Protein AF-0000000068873274 (afdb_homodimer)

pLDDT: mean 75.12, std 22.62, range [22.91, 98.25]

Organism: Coxiella burnetii (strain RSA 493 / Nine Mile phase I) (NCBI:txid227377)

InterPro domains:
  IPR002068 Alpha crystallin/Hsp20 domain [PF00011] (48-147)
  IPR002068 Alpha crystallin/Hsp20 domain [PS01031] (38-150)
  IPR008978 HSP20-like chaperone [G3DSA:2.60.40.790] (3-148)
  IPR008978 HSP20-like chaperone [SSF49764] (26-148)
  IPR031107 Small heat shock protein [PTHR11527] (45-147)

Structure (mmCIF, N/CA/C/O backbone):
data_AF-0000000068873274-model_v1
#
loop_
_entity.id
_entity.type
_entity.pdbx_description
1 polymer 'Small heat shock protein'
#
loop_
_atom_site.group_PDB
_atom_site.id
_atom_site.type_symbol
_atom_site.label_atom_id
_atom_site.label_alt_id
_atom_site.label_comp_id
_atom_site.label_asym_id
_atom_site.label_entity_id
_atom_site.label_seq_id
_atom_site.pdbx_PDB_ins_code
_atom_site.Cartn_x
_atom_site.Cartn_y
_atom_site.Cartn_z
_atom_site.occupancy
_atom_site.B_iso_or_equiv
_atom_site.auth_seq_id
_atom_site.auth_comp_id
_atom_site.auth_asym_id
_atom_site.auth_atom_id
_atom_site.pdbx_PDB_model_num
ATOM 1 N N . MET A 1 1 ? 14.938 -11.977 -30 1 22.91 1 MET A N 1
ATOM 2 C CA . MET A 1 1 ? 14.727 -10.562 -30.297 1 22.91 1 MET A CA 1
ATOM 3 C C . MET A 1 1 ? 13.93 -9.898 -29.172 1 22.91 1 MET A C 1
ATOM 5 O O . MET A 1 1 ? 12.773 -10.25 -28.922 1 22.91 1 MET A O 1
ATOM 9 N N . ALA A 1 2 ? 14.602 -9.555 -28.078 1 25.75 2 ALA A N 1
ATOM 10 C CA . ALA A 1 2 ? 14.125 -9.117 -26.781 1 25.75 2 ALA A CA 1
ATOM 11 C C . ALA A 1 2 ? 13.438 -7.758 -26.859 1 25.75 2 ALA A C 1
ATOM 13 O O . ALA A 1 2 ? 14.016 -6.793 -27.359 1 25.75 2 ALA A O 1
ATOM 14 N N . LYS A 1 3 ? 12.117 -7.84 -27.156 1 29.88 3 LYS A N 1
ATOM 15 C CA . LYS A 1 3 ? 11.375 -6.598 -27.359 1 29.88 3 LYS A CA 1
ATOM 16 C C . LYS A 1 3 ? 11.648 -5.609 -26.234 1 29.88 3 LYS A C 1
ATOM 18 O O . LYS A 1 3 ? 11.539 -5.961 -25.047 1 29.88 3 LYS A O 1
ATOM 23 N N . ALA A 1 4 ? 12.461 -4.602 -26.531 1 32.31 4 ALA A N 1
ATOM 24 C CA . ALA A 1 4 ? 12.852 -3.449 -25.734 1 32.31 4 ALA A CA 1
ATOM 25 C C . ALA A 1 4 ? 11.625 -2.768 -25.125 1 32.31 4 ALA A C 1
ATOM 27 O O . ALA A 1 4 ? 10.766 -2.268 -25.844 1 32.31 4 ALA A O 1
ATOM 28 N N . VAL A 1 5 ? 11.039 -3.326 -24.047 1 35.81 5 VAL A N 1
ATOM 29 C CA . VAL A 1 5 ? 9.945 -2.65 -23.375 1 35.81 5 VAL A CA 1
ATOM 30 C C . VAL A 1 5 ? 10.328 -1.205 -23.062 1 35.81 5 VAL A C 1
ATOM 32 O O . VAL A 1 5 ? 11.352 -0.952 -22.422 1 35.81 5 VAL A O 1
ATOM 35 N N . GLN A 1 6 ? 10.125 -0.345 -24.016 1 32.72 6 GLN A N 1
ATOM 36 C CA . GLN A 1 6 ? 10.391 1.084 -23.891 1 32.72 6 GLN A CA 1
ATOM 37 C C . GLN A 1 6 ? 9.797 1.645 -22.594 1 32.72 6 GLN A C 1
ATOM 39 O O . GLN A 1 6 ? 8.578 1.663 -22.422 1 32.72 6 GLN A O 1
ATOM 44 N N . LYS A 1 7 ? 10.469 1.561 -21.453 1 36.06 7 LYS A N 1
ATOM 45 C CA . LYS A 1 7 ? 10.133 2.178 -20.172 1 36.06 7 LYS A CA 1
ATOM 46 C C . LYS A 1 7 ? 10 3.691 -20.297 1 36.06 7 LYS A C 1
ATOM 48 O O . LYS A 1 7 ? 10.914 4.359 -20.781 1 36.06 7 LYS A O 1
ATOM 53 N N . TYR A 1 8 ? 8.906 4.211 -20.719 1 37.09 8 TYR A N 1
ATOM 54 C CA . TYR A 1 8 ? 8.727 5.656 -20.734 1 37.09 8 TYR A CA 1
ATOM 55 C C . TYR A 1 8 ? 9.242 6.281 -19.438 1 37.09 8 TYR A C 1
ATOM 57 O O . TYR A 1 8 ? 9.078 5.711 -18.359 1 37.09 8 TYR A O 1
ATOM 65 N N . PRO A 1 9 ? 10.195 7.246 -19.5 1 43.34 9 PRO A N 1
ATOM 66 C CA . PRO A 1 9 ? 10.93 7.789 -18.359 1 43.34 9 PRO A CA 1
ATOM 67 C C . PRO A 1 9 ? 10 8.312 -17.266 1 43.34 9 PRO A C 1
ATOM 69 O O . PRO A 1 9 ? 9.125 9.141 -17.531 1 43.34 9 PRO A O 1
ATOM 72 N N . HIS A 1 10 ? 9.758 7.57 -16.266 1 47.22 10 HIS A N 1
ATOM 73 C CA . HIS A 1 10 ? 9.062 7.887 -15.016 1 47.22 10 HIS A CA 1
ATOM 74 C C . HIS A 1 10 ? 9.398 9.289 -14.539 1 47.22 10 HIS A C 1
ATOM 76 O O . HIS A 1 10 ? 8.641 9.891 -13.773 1 47.22 10 HIS A O 1
ATOM 82 N N . SER A 1 11 ? 10.516 9.734 -15.055 1 47.72 11 SER A N 1
ATOM 83 C CA . SER A 1 11 ? 11.031 11.008 -14.578 1 47.72 11 SER A CA 1
ATOM 84 C C . SER A 1 11 ? 10.133 12.164 -15.016 1 47.72 11 SER A C 1
ATOM 86 O O . SER A 1 11 ? 9.891 13.094 -14.234 1 47.72 11 SER A O 1
ATOM 88 N N . MET A 1 12 ? 9.695 12.148 -16.234 1 44.62 12 MET A N 1
ATOM 89 C CA . MET A 1 12 ? 8.953 13.305 -16.719 1 44.62 12 MET A CA 1
ATOM 90 C C . MET A 1 12 ? 7.594 13.406 -16.031 1 44.62 12 MET A C 1
ATOM 92 O O . MET A 1 12 ? 7.141 14.508 -15.703 1 44.62 12 MET A O 1
ATOM 96 N N . LEU A 1 13 ? 6.906 12.336 -15.852 1 47.09 13 LEU A N 1
ATOM 97 C CA . LEU A 1 13 ? 5.59 12.352 -15.219 1 47.09 13 LEU A CA 1
ATOM 98 C C . LEU A 1 13 ? 5.699 12.758 -13.75 1 47.09 13 LEU A C 1
ATOM 100 O O . LEU A 1 13 ? 4.852 13.492 -13.242 1 47.09 13 LEU A O 1
ATOM 104 N N . SER A 1 14 ? 6.754 12.312 -13.172 1 51.28 14 SER A N 1
ATOM 105 C CA . SER A 1 14 ? 7.031 12.703 -11.789 1 51.28 14 SER A CA 1
ATOM 106 C C . SER A 1 14 ? 7.23 14.211 -11.672 1 51.28 14 SER A C 1
ATOM 108 O O . SER A 1 14 ? 6.773 14.828 -10.711 1 51.28 14 SER A O 1
ATOM 110 N N . HIS A 1 15 ? 7.891 14.766 -12.727 1 48.03 15 HIS A N 1
ATOM 111 C CA . HIS A 1 15 ? 8.109 16.203 -12.703 1 48.03 15 HIS A CA 1
ATOM 112 C C . HIS A 1 15 ? 6.801 16.969 -12.914 1 48.03 15 HIS A C 1
ATOM 114 O O . HIS A 1 15 ? 6.578 18.016 -12.305 1 48.03 15 HIS A O 1
ATOM 120 N N . LEU A 1 16 ? 6.012 16.5 -13.789 1 46.56 16 LEU A N 1
ATOM 121 C CA . LEU A 1 16 ? 4.742 17.172 -14.039 1 46.56 16 LEU A CA 1
ATOM 122 C C . LEU A 1 16 ? 3.836 17.094 -12.812 1 46.56 16 LEU A C 1
ATOM 124 O O . LEU A 1 16 ? 3.166 18.078 -12.469 1 46.56 16 LEU A O 1
ATOM 128 N N . GLN A 1 17 ? 3.75 16.062 -12.164 1 48.88 17 GLN A N 1
ATOM 129 C CA . GLN A 1 17 ? 2.957 15.914 -10.945 1 48.88 17 GLN A CA 1
ATOM 130 C C . GLN A 1 17 ? 3.438 16.875 -9.859 1 48.88 17 GLN A C 1
ATOM 132 O O . GLN A 1 17 ? 2.631 17.422 -9.102 1 48.88 17 GLN A O 1
ATOM 137 N N . GLN A 1 18 ? 4.727 17.094 -9.828 1 47.44 18 GLN A N 1
ATOM 138 C CA . GLN A 1 18 ? 5.262 18.062 -8.883 1 47.44 18 GLN A CA 1
ATOM 139 C C . GLN A 1 18 ? 4.758 19.469 -9.195 1 47.44 18 GLN A C 1
ATOM 141 O O . GLN A 1 18 ? 4.449 20.234 -8.281 1 47.44 18 GLN A O 1
ATOM 146 N N . ASP A 1 19 ? 4.789 19.781 -10.445 1 44.81 19 ASP A N 1
ATOM 147 C CA . ASP A 1 19 ? 4.395 21.141 -10.828 1 44.81 19 ASP A CA 1
ATOM 148 C C . ASP A 1 19 ? 2.914 21.375 -10.547 1 44.81 19 ASP A C 1
ATOM 150 O O . ASP A 1 19 ? 2.527 22.453 -10.102 1 44.81 19 ASP A O 1
ATOM 154 N N . ILE A 1 20 ? 2.047 20.469 -10.844 1 45.5 20 ILE A N 1
ATOM 155 C CA . ILE A 1 20 ? 0.611 20.656 -10.664 1 45.5 20 ILE A CA 1
ATOM 156 C C . ILE A 1 20 ? 0.287 20.766 -9.18 1 45.5 20 ILE A C 1
ATOM 158 O O . ILE A 1 20 ? -0.56 21.578 -8.781 1 45.5 20 ILE A O 1
ATOM 162 N N . ASN A 1 21 ? 0.964 19.953 -8.359 1 46.41 21 ASN A N 1
ATOM 163 C CA . ASN A 1 21 ? 0.723 20.016 -6.922 1 46.41 21 ASN A CA 1
ATOM 164 C C . ASN A 1 21 ? 0.986 21.406 -6.367 1 46.41 21 ASN A C 1
ATOM 166 O O . ASN A 1 21 ? 0.278 21.875 -5.469 1 46.41 21 ASN A O 1
ATOM 170 N N . ARG A 1 22 ? 1.967 22.078 -6.855 1 43.22 22 ARG A N 1
ATOM 171 C CA . ARG A 1 22 ? 2.281 23.422 -6.391 1 43.22 22 ARG A CA 1
ATOM 172 C C . ARG A 1 22 ? 1.134 24.391 -6.688 1 43.22 22 ARG A C 1
ATOM 174 O O . ARG A 1 22 ? 0.875 25.312 -5.91 1 43.22 22 ARG A O 1
ATOM 181 N N . LEU A 1 23 ? 0.563 24.312 -7.809 1 40.97 23 LEU A N 1
ATOM 182 C CA . LEU A 1 23 ? -0.364 25.359 -8.219 1 40.97 23 LEU A CA 1
ATOM 183 C C . LEU A 1 23 ? -1.647 25.312 -7.398 1 40.97 23 LEU A C 1
ATOM 185 O O . LEU A 1 23 ? -2.299 26.328 -7.188 1 40.97 23 LEU A O 1
ATOM 189 N N . PHE A 1 24 ? -2.23 24.219 -7.086 1 42.56 24 PHE A N 1
ATOM 190 C CA . PHE A 1 24 ? -3.598 24.203 -6.578 1 42.56 24 PHE A CA 1
ATOM 191 C C . PHE A 1 24 ? -3.613 24.406 -5.066 1 42.56 24 PHE A C 1
ATOM 193 O O . PHE A 1 24 ? -4.668 24.312 -4.434 1 42.56 24 PHE A O 1
ATOM 200 N N . GLU A 1 25 ? -2.553 24.094 -4.238 1 46.09 25 GLU A N 1
ATOM 201 C CA . GLU A 1 25 ? -2.926 24.047 -2.828 1 46.09 25 GLU A CA 1
ATOM 202 C C . GLU A 1 25 ? -3.027 25.453 -2.229 1 46.09 25 GLU A C 1
ATOM 204 O O . GLU A 1 25 ? -2.07 26.219 -2.283 1 46.09 25 GLU A O 1
ATOM 209 N N . PRO A 1 26 ? -4.242 25.844 -2.141 1 42.69 26 PRO A N 1
ATOM 210 C CA . PRO A 1 26 ? -4.355 27.094 -1.397 1 42.69 26 PRO A CA 1
ATOM 211 C C . PRO A 1 26 ? -3.348 27.203 -0.256 1 42.69 26 PRO A C 1
ATOM 213 O O . PRO A 1 26 ? -2.881 28.297 0.059 1 42.69 26 PRO A O 1
ATOM 216 N N . PHE A 1 27 ? -3.623 26.25 0.7 1 43.69 27 PHE A N 1
ATOM 217 C CA . PHE A 1 27 ? -2.707 26.25 1.834 1 43.69 27 PHE A CA 1
ATOM 218 C C . PHE A 1 27 ? -1.374 25.625 1.457 1 43.69 27 PHE A C 1
ATOM 220 O O . PHE A 1 27 ? -1.343 24.562 0.819 1 43.69 27 PHE A O 1
ATOM 227 N N . GLY A 1 28 ? -0.4 26.312 0.936 1 45.56 28 GLY A N 1
ATOM 228 C CA . GLY A 1 28 ? 0.988 25.953 0.689 1 45.56 28 GLY A CA 1
ATOM 229 C C . GLY A 1 28 ? 1.254 24.469 0.803 1 45.56 28 GLY A C 1
ATOM 230 O O . GLY A 1 28 ? 2.369 24.062 1.123 1 45.56 28 GLY A O 1
ATOM 231 N N . TRP A 1 29 ? 0.216 23.734 1.092 1 47.47 29 TRP A N 1
ATOM 232 C CA . TRP A 1 29 ? 0.582 22.328 1.17 1 47.47 29 TRP A CA 1
ATOM 233 C C . TRP A 1 29 ? 1.34 21.891 -0.079 1 47.47 29 TRP A C 1
ATOM 235 O O . TRP A 1 29 ? 1.108 20.797 -0.605 1 47.47 29 TRP A O 1
ATOM 245 N N . ALA A 1 30 ? 1.859 22.859 -0.793 1 42.34 30 ALA A N 1
ATOM 246 C CA . ALA A 1 30 ? 2.719 22.531 -1.928 1 42.34 30 ALA A CA 1
ATOM 247 C C . ALA A 1 30 ? 3.879 21.641 -1.497 1 42.34 30 ALA A C 1
ATOM 249 O O . ALA A 1 30 ? 4.406 21.781 -0.391 1 42.34 30 ALA A O 1
ATOM 250 N N . THR A 1 31 ? 3.881 20.375 -1.812 1 48.38 31 THR A N 1
ATOM 251 C CA . THR A 1 31 ? 5.137 19.641 -1.73 1 48.38 31 THR A CA 1
ATOM 252 C C . THR A 1 31 ? 6.277 20.438 -2.344 1 48.38 31 THR A C 1
ATOM 254 O O . THR A 1 31 ? 6.215 20.828 -3.512 1 48.38 31 THR A O 1
ATOM 257 N N . GLY A 1 32 ? 6.777 21.453 -1.736 1 42.34 32 GLY A N 1
ATOM 258 C CA . GLY A 1 32 ? 7.84 22.359 -2.156 1 42.34 32 GLY A CA 1
ATOM 259 C C . GLY A 1 32 ? 8.867 21.688 -3.049 1 42.34 32 GLY A C 1
ATOM 260 O O . GLY A 1 32 ? 9.273 20.562 -2.799 1 42.34 32 GLY A O 1
ATOM 261 N N . GLY A 1 33 ? 8.914 22.031 -4.324 1 40.12 33 GLY A N 1
ATOM 262 C CA . GLY A 1 33 ? 9.695 21.688 -5.504 1 40.12 33 GLY A CA 1
ATOM 263 C C . GLY A 1 33 ? 11.188 21.672 -5.246 1 40.12 33 GLY A C 1
ATOM 264 O O . GLY A 1 33 ? 11.961 21.172 -6.074 1 40.12 33 GLY A O 1
ATOM 265 N N . GLU A 1 34 ? 11.648 22.719 -4.68 1 41.97 34 GLU A N 1
ATOM 266 C CA . GLU A 1 34 ? 13.086 22.844 -4.922 1 41.97 34 GLU A CA 1
ATOM 267 C C . GLU A 1 34 ? 13.836 21.625 -4.398 1 41.97 34 GLU A C 1
ATOM 269 O O . GLU A 1 34 ? 14.836 21.219 -4.984 1 41.97 34 GLU A O 1
ATOM 274 N N . LEU A 1 35 ? 13.57 21.188 -3.25 1 41.41 35 LEU A N 1
ATOM 275 C CA . LEU A 1 35 ? 14.32 20.094 -2.67 1 41.41 35 LEU A CA 1
ATOM 276 C C . LEU A 1 35 ? 14.008 18.781 -3.381 1 41.41 35 LEU A C 1
ATOM 278 O O . LEU A 1 35 ? 14.555 17.734 -3.033 1 41.41 35 LEU A O 1
ATOM 282 N N . TRP A 1 36 ? 13.07 18.797 -4.188 1 46.66 36 TRP A N 1
ATOM 283 C CA . TRP A 1 36 ? 12.734 17.641 -5.012 1 46.66 36 TRP A CA 1
ATOM 284 C C . TRP A 1 36 ? 13.945 17.188 -5.828 1 46.66 36 TRP A C 1
ATOM 286 O O . TRP A 1 36 ? 14.055 16.016 -6.191 1 46.66 36 TRP A O 1
ATOM 296 N N . ASP A 1 37 ? 14.602 18.281 -6.246 1 45 37 ASP A N 1
ATOM 297 C CA . ASP A 1 37 ? 15.695 17.953 -7.152 1 45 37 ASP A CA 1
ATOM 298 C C . ASP A 1 37 ? 16.688 17 -6.496 1 45 37 ASP A C 1
ATOM 300 O O . ASP A 1 37 ? 17.297 16.156 -7.168 1 45 37 ASP A O 1
ATOM 304 N N . ALA A 1 38 ? 16.969 17.281 -5.246 1 45.34 38 ALA A N 1
ATOM 305 C CA . ALA A 1 38 ? 18.125 16.547 -4.723 1 45.34 38 ALA A CA 1
ATOM 306 C C . ALA A 1 38 ? 17.75 15.117 -4.355 1 45.34 38 ALA A C 1
ATOM 308 O O . ALA A 1 38 ? 18.594 14.219 -4.387 1 45.34 38 ALA A O 1
ATOM 309 N N . PHE A 1 39 ? 16.562 14.984 -3.873 1 52.25 39 PHE A N 1
ATOM 310 C CA . PHE A 1 39 ? 16.203 13.602 -3.566 1 52.25 39 PHE A CA 1
ATOM 311 C C . PHE A 1 39 ? 15.445 12.969 -4.73 1 52.25 39 PHE A C 1
ATOM 313 O O . PHE A 1 39 ? 14.422 13.5 -5.176 1 52.25 39 PHE A O 1
ATOM 320 N N . SER A 1 40 ? 16.094 12.328 -5.57 1 63.16 40 SER A N 1
ATOM 321 C CA . SER A 1 40 ? 15.539 11.555 -6.672 1 63.16 40 SER A CA 1
ATOM 322 C C . SER A 1 40 ? 14.492 10.562 -6.172 1 63.16 40 SER A C 1
ATOM 324 O O . SER A 1 40 ? 14.828 9.461 -5.73 1 63.16 40 SER A O 1
ATOM 326 N N . SER A 1 41 ? 13.242 11.086 -5.938 1 76.12 41 SER A N 1
ATOM 327 C CA . SER A 1 41 ? 12.164 10.18 -5.551 1 76.12 41 SER A CA 1
ATOM 328 C C . SER A 1 41 ? 11.688 9.344 -6.73 1 76.12 41 SER A C 1
ATOM 330 O O . SER A 1 41 ? 11.469 9.867 -7.824 1 76.12 41 SER A O 1
ATOM 332 N N . GLU A 1 42 ? 11.758 8.031 -6.492 1 81.25 42 GLU A N 1
ATOM 333 C CA . GLU A 1 42 ? 11.367 7.113 -7.555 1 81.25 42 GLU A CA 1
ATOM 334 C C . GLU A 1 42 ? 9.852 6.914 -7.586 1 81.25 42 GLU A C 1
ATOM 336 O O . GLU A 1 42 ? 9.297 6.5 -8.602 1 81.25 42 GLU A O 1
ATOM 341 N N . TRP A 1 43 ? 9.25 7.199 -6.43 1 87.19 43 TRP A N 1
ATOM 342 C CA . TRP A 1 43 ? 7.793 7.109 -6.352 1 87.19 43 TRP A CA 1
ATOM 343 C C . TRP A 1 43 ? 7.25 8.023 -5.258 1 87.19 43 TRP A C 1
ATOM 345 O O . TRP A 1 43 ? 8.016 8.609 -4.492 1 87.19 43 TRP A O 1
ATOM 355 N N . SER A 1 44 ? 5.984 8.219 -5.215 1 92.5 44 SER A N 1
ATOM 356 C CA . SER A 1 44 ? 5.344 9.094 -4.246 1 92.5 44 SER A CA 1
ATOM 357 C C . SER A 1 44 ? 4.141 8.422 -3.598 1 92.5 44 SER A C 1
ATOM 359 O O . SER A 1 44 ? 3.178 8.07 -4.281 1 92.5 44 SER A O 1
ATOM 361 N N . PRO A 1 45 ? 4.188 8.297 -2.287 1 95.88 45 PRO A N 1
ATOM 362 C CA . PRO A 1 45 ? 3.029 7.691 -1.626 1 95.88 45 PRO A CA 1
ATOM 363 C C . PRO A 1 45 ? 1.753 8.508 -1.804 1 95.88 45 PRO A C 1
ATOM 365 O O . PRO A 1 45 ? 1.799 9.742 -1.787 1 95.88 45 PRO A O 1
ATOM 368 N N . HIS A 1 46 ? 0.68 7.855 -2.035 1 93.38 46 HIS A N 1
ATOM 369 C CA . HIS A 1 46 ? -0.61 8.539 -2.016 1 93.38 46 HIS A CA 1
ATOM 370 C C . HIS A 1 46 ? -0.991 8.961 -0.6 1 93.38 46 HIS A C 1
ATOM 372 O O . HIS A 1 46 ? -0.841 8.18 0.344 1 93.38 46 HIS A O 1
ATOM 378 N N . ILE A 1 47 ? -1.559 10.188 -0.507 1 93.88 47 ILE A N 1
ATOM 379 C CA . ILE A 1 47 ? -1.795 10.734 0.826 1 93.88 47 ILE A CA 1
ATOM 380 C C . ILE A 1 47 ? -3.205 11.312 0.904 1 93.88 47 ILE A C 1
ATOM 382 O O . ILE A 1 47 ? -3.688 11.922 -0.056 1 93.88 47 ILE A O 1
ATOM 386 N N . ASP A 1 48 ? -3.846 11.109 2.057 1 93.12 48 ASP A N 1
ATOM 387 C CA . ASP A 1 48 ? -5.039 11.852 2.445 1 93.12 48 ASP A CA 1
ATOM 388 C C . ASP A 1 48 ? -4.734 12.82 3.592 1 93.12 48 ASP A C 1
ATOM 390 O O . ASP A 1 48 ? -3.99 12.477 4.516 1 93.12 48 ASP A O 1
ATOM 394 N N . ILE A 1 49 ? -5.277 13.922 3.516 1 92.94 49 ILE A N 1
ATOM 395 C CA . ILE A 1 49 ? -5.199 14.883 4.613 1 92.94 49 ILE A CA 1
ATOM 396 C C . ILE A 1 49 ? -6.605 15.297 5.039 1 92.94 49 ILE A C 1
ATOM 398 O O . ILE A 1 49 ? -7.402 15.742 4.215 1 92.94 49 ILE A O 1
ATOM 402 N N . LYS A 1 50 ? -6.801 15.188 6.332 1 92.56 50 LYS A N 1
ATOM 403 C CA . LYS A 1 50 ? -8.117 15.516 6.879 1 92.56 50 LYS A CA 1
ATOM 404 C C . LYS A 1 50 ? -8 16.531 8.016 1 92.56 50 LYS A C 1
ATOM 406 O O . LYS A 1 50 ? -7.129 16.406 8.875 1 92.56 50 LYS A O 1
ATOM 411 N N . ASP A 1 51 ? -8.828 17.547 7.934 1 92.19 51 ASP A N 1
ATOM 412 C CA . ASP A 1 51 ? -9.016 18.453 9.07 1 92.19 51 ASP A CA 1
ATOM 413 C C . ASP A 1 51 ? -10.07 17.906 10.031 1 92.19 51 ASP A C 1
ATOM 415 O O . ASP A 1 51 ? -11.266 17.938 9.734 1 92.19 51 ASP A O 1
ATOM 419 N N . GLU A 1 52 ? -9.648 17.438 11.227 1 91.25 52 GLU A N 1
ATOM 420 C CA . GLU A 1 52 ? -10.57 16.812 12.18 1 91.25 52 GLU A CA 1
ATOM 421 C C . GLU A 1 52 ? -10.984 17.812 13.266 1 91.25 52 GLU A C 1
ATOM 423 O O . GLU A 1 52 ? -11.43 17.406 14.344 1 91.25 52 GLU A O 1
ATOM 428 N N . GLY A 1 53 ? -10.789 19 13.031 1 90.19 53 GLY A N 1
ATOM 429 C CA . GLY A 1 53 ? -11.133 20.031 14 1 90.19 53 GLY A CA 1
ATOM 430 C C . GLY A 1 53 ? -9.984 20.359 14.945 1 90.19 53 GLY A C 1
ATOM 431 O O . GLY A 1 53 ? -9.266 21.328 14.734 1 90.19 53 GLY A O 1
ATOM 432 N N . GLN A 1 54 ? -9.664 19.359 15.836 1 92.62 54 GLN A N 1
ATOM 433 C CA . GLN A 1 54 ? -8.625 19.609 16.828 1 92.62 54 GLN A CA 1
ATOM 434 C C . GLN A 1 54 ? -7.258 19.172 16.297 1 92.62 54 GLN A C 1
ATOM 436 O O . GLN A 1 54 ? -6.227 19.516 16.891 1 92.62 54 GLN A O 1
ATOM 441 N N . ASN A 1 55 ? -7.281 18.391 15.32 1 94.69 55 ASN A N 1
ATOM 442 C CA . ASN A 1 55 ? -6.035 17.922 14.734 1 94.69 55 ASN A CA 1
ATOM 443 C C . ASN A 1 55 ? -6.176 17.688 13.234 1 94.69 55 ASN A C 1
ATOM 445 O O . ASN A 1 55 ? -7.289 17.578 12.719 1 94.69 55 ASN A O 1
ATOM 449 N N . TYR A 1 56 ? -5.074 17.703 12.586 1 93.38 56 TYR A N 1
ATOM 450 C CA . TYR A 1 56 ? -4.992 17.156 11.234 1 93.38 56 TYR A CA 1
ATOM 451 C C . TYR A 1 56 ? -4.602 15.688 11.258 1 93.38 56 TYR A C 1
ATOM 453 O O . TYR A 1 56 ? -3.803 15.266 12.086 1 93.38 56 TYR A O 1
ATOM 461 N N . LEU A 1 57 ? -5.191 15.008 10.312 1 95.12 57 LEU A N 1
ATOM 462 C CA . LEU A 1 57 ? -4.824 13.609 10.125 1 95.12 57 LEU A CA 1
ATOM 463 C C . LEU A 1 57 ? -4.281 13.367 8.719 1 95.12 57 LEU A C 1
ATOM 465 O O . LEU A 1 57 ? -4.957 13.664 7.73 1 95.12 57 LEU A O 1
ATOM 469 N N . ILE A 1 58 ? -3.096 12.898 8.664 1 94.94 58 ILE A N 1
ATOM 470 C CA . ILE A 1 58 ? -2.479 12.531 7.395 1 94.94 58 ILE A CA 1
ATOM 471 C C . ILE A 1 58 ? -2.348 11.008 7.305 1 94.94 58 ILE A C 1
ATOM 473 O O . ILE A 1 58 ? -1.827 10.367 8.227 1 94.94 58 ILE A O 1
ATOM 477 N N . CYS A 1 59 ? -2.865 10.477 6.238 1 96.19 59 CYS A N 1
ATOM 478 C CA . CYS A 1 59 ? -2.713 9.055 5.961 1 96.19 59 CYS A CA 1
ATOM 479 C C . CYS A 1 59 ? -1.937 8.828 4.668 1 96.19 59 CYS A C 1
ATOM 481 O O . CYS A 1 59 ? -2.277 9.391 3.629 1 96.19 59 CYS A O 1
ATOM 483 N N . ALA A 1 60 ? -0.872 8.031 4.715 1 96.62 60 ALA A N 1
ATOM 484 C CA . ALA A 1 60 ? -0.039 7.77 3.543 1 96.62 60 ALA A CA 1
ATOM 485 C C . ALA A 1 60 ? 0.058 6.273 3.266 1 96.62 60 ALA A C 1
ATOM 487 O O . ALA A 1 60 ? 0.319 5.48 4.176 1 96.62 60 ALA A O 1
ATOM 488 N N . ASP A 1 61 ? -0.179 5.898 2.014 1 97.19 61 ASP A N 1
ATOM 489 C CA . ASP A 1 61 ? 0.033 4.516 1.597 1 97.19 61 ASP A CA 1
ATOM 490 C C . ASP A 1 61 ? 1.515 4.234 1.364 1 97.19 61 ASP A C 1
ATOM 492 O O . ASP A 1 61 ? 2.096 4.707 0.384 1 97.19 61 ASP A O 1
ATOM 496 N N . ILE A 1 62 ? 2.07 3.402 2.248 1 97.81 62 ILE A N 1
ATOM 497 C CA . ILE A 1 62 ? 3.482 3.053 2.133 1 97.81 62 ILE A CA 1
ATOM 498 C C . ILE A 1 62 ? 3.658 1.546 2.305 1 97.81 62 ILE A C 1
ATOM 500 O O . ILE A 1 62 ? 4.336 1.096 3.23 1 97.81 62 ILE A O 1
ATOM 504 N N . PRO A 1 63 ? 3.113 0.8 1.44 1 97.69 63 PRO A N 1
ATOM 505 C CA . PRO A 1 63 ? 3.211 -0.654 1.592 1 97.69 63 PRO A CA 1
ATOM 506 C C . PRO A 1 63 ? 4.641 -1.17 1.439 1 97.69 63 PRO A C 1
ATOM 508 O O . PRO A 1 63 ? 5.395 -0.671 0.599 1 97.69 63 PRO A O 1
ATOM 511 N N . GLY A 1 64 ? 5.02 -2.15 2.225 1 96.94 64 GLY A N 1
ATOM 512 C CA . GLY A 1 64 ? 6.266 -2.885 2.057 1 96.94 64 GLY A CA 1
ATOM 513 C C . GLY A 1 64 ? 7.438 -2.244 2.773 1 96.94 64 GLY A C 1
ATOM 514 O O . GLY A 1 64 ? 8.555 -2.764 2.734 1 96.94 64 GLY A O 1
ATOM 515 N N . VAL A 1 65 ? 7.145 -1.168 3.459 1 97.19 65 VAL A N 1
ATOM 516 C CA . VAL A 1 65 ? 8.219 -0.488 4.172 1 97.19 65 VAL A CA 1
ATOM 517 C C . VAL A 1 65 ? 8.055 -0.697 5.676 1 97.19 65 VAL A C 1
ATOM 519 O O . VAL A 1 65 ? 6.965 -0.512 6.219 1 97.19 65 VAL A O 1
ATOM 522 N N . ASP A 1 66 ? 9.109 -1.136 6.281 1 96.75 66 ASP A N 1
ATOM 523 C CA . ASP A 1 66 ? 9.117 -1.215 7.742 1 96.75 66 ASP A CA 1
ATOM 524 C C . ASP A 1 66 ? 8.891 0.158 8.367 1 96.75 66 ASP A C 1
ATOM 526 O O . ASP A 1 66 ? 9.617 1.108 8.078 1 96.75 66 ASP A O 1
ATOM 530 N N . PRO A 1 67 ? 7.887 0.237 9.188 1 97 67 PRO A N 1
ATOM 531 C CA . PRO A 1 67 ? 7.59 1.543 9.781 1 97 67 PRO A CA 1
ATOM 532 C C . PRO A 1 67 ? 8.805 2.168 10.469 1 97 67 PRO A C 1
ATOM 534 O O . PRO A 1 67 ? 8.938 3.395 10.508 1 97 67 PRO A O 1
ATOM 537 N N . LYS A 1 68 ? 9.711 1.415 11.008 1 96.88 68 LYS A N 1
ATOM 538 C CA . LYS A 1 68 ? 10.891 1.923 11.703 1 96.88 68 LYS A CA 1
ATOM 539 C C . LYS A 1 68 ? 11.852 2.596 10.727 1 96.88 68 LYS A C 1
ATOM 541 O O . LYS A 1 68 ? 12.75 3.33 11.141 1 96.88 68 LYS A O 1
ATOM 546 N N . LYS A 1 69 ? 11.617 2.314 9.508 1 96.75 69 LYS A N 1
ATOM 547 C CA . LYS A 1 69 ? 12.508 2.865 8.484 1 96.75 69 LYS A CA 1
ATOM 548 C C . LYS A 1 69 ? 11.891 4.098 7.824 1 96.75 69 LYS A C 1
ATOM 550 O O . LYS A 1 69 ? 12.43 4.625 6.852 1 96.75 69 LYS A O 1
ATOM 555 N N . ILE A 1 70 ? 10.797 4.492 8.25 1 97.38 70 ILE A N 1
ATOM 556 C CA . ILE A 1 70 ? 10.164 5.715 7.758 1 97.38 70 ILE A CA 1
ATOM 557 C C . ILE A 1 70 ? 10.555 6.891 8.656 1 97.38 70 ILE A C 1
ATOM 559 O O . ILE A 1 70 ? 10.414 6.82 9.875 1 97.38 70 ILE A O 1
ATOM 563 N N . GLN A 1 71 ? 11.039 7.914 8.039 1 97.5 71 GLN A N 1
ATOM 564 C CA . GLN A 1 71 ? 11.414 9.109 8.781 1 97.5 71 GLN A CA 1
ATOM 565 C C . GLN A 1 71 ? 10.359 10.203 8.633 1 97.5 71 GLN A C 1
ATOM 567 O O . GLN A 1 71 ? 9.992 10.578 7.516 1 97.5 71 GLN A O 1
ATOM 572 N N . VAL A 1 72 ? 9.875 10.633 9.75 1 96.88 72 VAL A N 1
ATOM 573 C CA . VAL A 1 72 ? 8.945 11.758 9.805 1 96.88 72 VAL A CA 1
ATOM 574 C C . VAL A 1 72 ? 9.57 12.906 10.602 1 96.88 72 VAL A C 1
ATOM 576 O O . VAL A 1 72 ? 10 12.711 11.742 1 96.88 72 VAL A O 1
ATOM 579 N N . SER A 1 73 ? 9.641 14.023 9.961 1 95.38 73 SER A N 1
ATOM 580 C CA . SER A 1 73 ? 10.25 15.148 10.664 1 95.38 73 SER A CA 1
ATOM 581 C C . SER A 1 73 ? 9.492 16.438 10.414 1 95.38 73 SER A C 1
ATOM 583 O O . SER A 1 73 ? 8.75 16.547 9.43 1 95.38 73 SER A O 1
ATOM 585 N N . MET A 1 74 ? 9.617 17.281 11.352 1 91.56 74 MET A N 1
ATOM 586 C CA . MET A 1 74 ? 9.016 18.609 11.273 1 91.56 74 MET A CA 1
ATOM 587 C C . MET A 1 74 ? 10.07 19.688 11.445 1 91.56 74 MET A C 1
ATOM 589 O O . MET A 1 74 ? 10.789 19.719 12.445 1 91.56 74 MET A O 1
ATOM 593 N N . GLU A 1 75 ? 10.188 20.578 10.391 1 88.62 75 GLU A N 1
ATOM 594 C CA . GLU A 1 75 ? 11.094 21.719 10.445 1 88.62 75 GLU A CA 1
ATOM 595 C C . GLU A 1 75 ? 10.469 22.953 9.789 1 88.62 75 GLU A C 1
ATOM 597 O O . GLU A 1 75 ? 10.023 22.891 8.641 1 88.62 75 GLU A O 1
ATOM 602 N N . ASN A 1 76 ? 10.445 24.094 10.523 1 87.69 76 ASN A N 1
ATOM 603 C CA . ASN A 1 76 ? 9.93 25.344 9.984 1 87.69 76 ASN A CA 1
ATOM 604 C C . ASN A 1 76 ? 8.547 25.156 9.367 1 87.69 76 ASN A C 1
ATOM 606 O O . ASN A 1 76 ? 8.312 25.578 8.234 1 87.69 76 ASN A O 1
ATOM 610 N N . ASN A 1 77 ? 7.66 24.422 10.023 1 88.19 77 ASN A N 1
ATOM 611 C CA . ASN A 1 77 ? 6.266 24.203 9.664 1 88.19 77 ASN A CA 1
ATOM 612 C C . ASN A 1 77 ? 6.145 23.328 8.422 1 88.19 77 ASN A C 1
ATOM 614 O O . ASN A 1 77 ? 5.094 23.297 7.777 1 88.19 77 ASN A O 1
ATOM 618 N N . ILE A 1 78 ? 7.285 22.672 8.117 1 90.75 78 ILE A N 1
ATOM 619 C CA . ILE A 1 78 ? 7.254 21.734 7 1 90.75 78 ILE A CA 1
ATOM 620 C C . ILE A 1 78 ? 7.34 20.297 7.527 1 90.75 78 ILE A C 1
ATOM 622 O O . ILE A 1 78 ? 8.328 19.922 8.156 1 90.75 78 ILE A O 1
ATOM 626 N N . LEU A 1 79 ? 6.32 19.594 7.297 1 93.56 79 LEU A N 1
ATOM 627 C CA . LEU A 1 79 ? 6.316 18.172 7.621 1 93.56 79 LEU A CA 1
ATOM 628 C C . LEU A 1 79 ? 6.914 17.359 6.48 1 93.56 79 LEU A C 1
ATOM 630 O O . LEU A 1 79 ? 6.504 17.5 5.328 1 93.56 79 LEU A O 1
ATOM 634 N N . THR A 1 80 ? 7.898 16.531 6.816 1 93.88 80 THR A N 1
ATOM 635 C CA . THR A 1 80 ? 8.562 15.719 5.809 1 93.88 80 THR A CA 1
ATOM 636 C C . THR A 1 80 ? 8.391 14.234 6.113 1 93.88 80 THR A C 1
ATOM 638 O O . THR A 1 80 ? 8.586 13.805 7.254 1 93.88 80 THR A O 1
ATOM 641 N N . ILE A 1 81 ? 7.961 13.516 5.09 1 95.69 81 ILE A N 1
ATOM 642 C CA . ILE A 1 81 ? 7.914 12.055 5.148 1 95.69 81 ILE A CA 1
ATOM 643 C C . ILE A 1 81 ? 8.891 11.469 4.129 1 95.69 81 ILE A C 1
ATOM 645 O O . ILE A 1 81 ? 8.805 11.773 2.938 1 95.69 81 ILE A O 1
ATOM 649 N N . LYS A 1 82 ? 9.766 10.688 4.625 1 96.25 82 LYS A N 1
ATOM 650 C CA . LYS A 1 82 ? 10.727 10.125 3.684 1 96.25 82 LYS A CA 1
ATOM 651 C C . LYS A 1 82 ? 11.117 8.703 4.078 1 96.25 82 LYS A C 1
ATOM 653 O O . LYS A 1 82 ? 11.031 8.336 5.254 1 96.25 82 LYS A O 1
ATOM 658 N N . GLY A 1 83 ? 11.531 7.93 3.082 1 95.88 83 GLY A N 1
ATOM 659 C CA . GLY A 1 83 ? 11.977 6.555 3.254 1 95.88 83 GLY A CA 1
ATOM 660 C C . GLY A 1 83 ? 12.328 5.875 1.946 1 95.88 83 GLY A C 1
ATOM 661 O O . GLY A 1 83 ? 12.445 6.531 0.91 1 95.88 83 GLY A O 1
ATOM 662 N N . GLU A 1 84 ? 12.562 4.543 2.133 1 94.69 84 GLU A N 1
ATOM 663 C CA . GLU A 1 84 ? 12.922 3.768 0.949 1 94.69 84 GLU A CA 1
ATOM 664 C C . GLU A 1 84 ? 12.258 2.395 0.969 1 94.69 84 GLU A C 1
ATOM 666 O O . GLU A 1 84 ? 12.281 1.704 1.989 1 94.69 84 GLU A O 1
ATOM 671 N N . ARG A 1 85 ? 11.633 2.133 -0.12 1 94.06 85 ARG A N 1
ATOM 672 C CA . ARG A 1 85 ? 11.062 0.797 -0.285 1 94.06 85 ARG A CA 1
ATOM 673 C C . ARG A 1 85 ? 12.039 -0.122 -1.015 1 94.06 85 ARG A C 1
ATOM 675 O O . ARG A 1 85 ? 12.336 0.087 -2.193 1 94.06 85 ARG A O 1
ATOM 682 N N . GLU A 1 86 ? 12.391 -1.1 -0.271 1 87.44 86 GLU A N 1
ATOM 683 C CA . GLU A 1 86 ? 13.305 -2.068 -0.874 1 87.44 86 GLU A CA 1
ATOM 684 C C . GLU A 1 86 ? 12.547 -3.258 -1.451 1 87.44 86 GLU A C 1
ATOM 686 O O . GLU A 1 86 ? 11.617 -3.771 -0.823 1 87.44 86 GLU A O 1
ATOM 691 N N . THR A 1 87 ? 12.578 -3.412 -2.691 1 74.5 87 THR A N 1
ATOM 692 C CA . THR A 1 87 ? 12.047 -4.641 -3.264 1 74.5 87 THR A CA 1
ATOM 693 C C . THR A 1 87 ? 13.109 -5.375 -4.074 1 74.5 87 THR A C 1
ATOM 695 O O . THR A 1 87 ? 14.078 -4.762 -4.527 1 74.5 87 THR A O 1
ATOM 698 N N . GLU A 1 88 ? 13.07 -6.621 -3.932 1 63.53 88 GLU A N 1
ATOM 699 C CA . GLU A 1 88 ? 14.047 -7.398 -4.695 1 63.53 88 GLU A CA 1
ATOM 700 C C . GLU A 1 88 ? 13.797 -7.27 -6.195 1 63.53 88 GLU A C 1
ATOM 702 O O . GLU A 1 88 ? 14.672 -7.582 -7.008 1 63.53 88 GLU A O 1
ATOM 707 N N . ALA A 1 89 ? 12.531 -6.859 -6.461 1 60.53 89 ALA A N 1
ATOM 708 C CA . ALA A 1 89 ? 12.18 -6.855 -7.879 1 60.53 89 ALA A CA 1
ATOM 709 C C . ALA A 1 89 ? 13.039 -5.863 -8.656 1 60.53 89 ALA A C 1
ATOM 711 O O . ALA A 1 89 ? 12.992 -4.656 -8.406 1 60.53 89 ALA A O 1
ATOM 712 N N . LYS A 1 90 ? 14.25 -6.262 -8.82 1 55.12 90 LYS A N 1
ATOM 713 C CA . LYS A 1 90 ? 15.039 -5.465 -9.75 1 55.12 90 LYS A CA 1
ATOM 714 C C . LYS A 1 90 ? 14.609 -5.715 -11.188 1 55.12 90 LYS A C 1
ATOM 716 O O . LYS A 1 90 ? 14.016 -6.746 -11.5 1 55.12 90 LYS A O 1
ATOM 721 N N . GLU A 1 91 ? 14.844 -4.742 -12.086 1 52.72 91 GLU A N 1
ATOM 722 C CA . GLU A 1 91 ? 14.578 -4.91 -13.516 1 52.72 91 GLU A CA 1
ATOM 723 C C . GLU A 1 91 ? 14.508 -6.387 -13.891 1 52.72 91 GLU A C 1
ATOM 725 O O . GLU A 1 91 ? 14.672 -7.262 -13.039 1 52.72 91 GLU A O 1
ATOM 730 N N . LYS A 1 92 ? 14.867 -6.637 -15.273 1 53 92 LYS A N 1
ATOM 731 C CA . LYS A 1 92 ? 14.773 -7.789 -16.156 1 53 92 LYS A CA 1
ATOM 732 C C . LYS A 1 92 ? 15.359 -9.039 -15.508 1 53 92 LYS A C 1
ATOM 734 O O . LYS A 1 92 ? 15.305 -10.133 -16.078 1 53 92 LYS A O 1
ATOM 739 N N . SER A 1 93 ? 15.992 -8.82 -14.344 1 55.16 93 SER A N 1
ATOM 740 C CA . SER A 1 93 ? 16.859 -9.992 -14.328 1 55.16 93 SER A CA 1
ATOM 741 C C . SER A 1 93 ? 16.141 -11.219 -13.797 1 55.16 93 SER A C 1
ATOM 743 O O . SER A 1 93 ? 15.523 -11.969 -14.562 1 55.16 93 SER A O 1
ATOM 745 N N . GLU A 1 94 ? 16.484 -11.812 -12.461 1 67.19 94 GLU A N 1
ATOM 746 C CA . GLU A 1 94 ? 16.547 -13.266 -12.32 1 67.19 94 GLU A CA 1
ATOM 747 C C . GLU A 1 94 ? 15.211 -13.828 -11.844 1 67.19 94 GLU A C 1
ATOM 749 O O . GLU A 1 94 ? 14.875 -13.742 -10.664 1 67.19 94 GLU A O 1
ATOM 754 N N . GLY A 1 95 ? 14.203 -14.148 -12.695 1 83.25 95 GLY A N 1
ATOM 755 C CA . GLY A 1 95 ? 13.094 -15.055 -12.469 1 83.25 95 GLY A CA 1
ATOM 756 C C . GLY A 1 95 ? 11.766 -14.344 -12.32 1 83.25 95 GLY A C 1
ATOM 757 O O . GLY A 1 95 ? 10.742 -14.984 -12.055 1 83.25 95 GLY A O 1
ATOM 758 N N . TYR A 1 96 ? 11.695 -12.875 -12.586 1 87.12 96 TYR A N 1
ATOM 759 C CA . TYR A 1 96 ? 10.43 -12.164 -12.445 1 87.12 96 TYR A CA 1
ATOM 760 C C . TYR A 1 96 ? 9.609 -12.258 -13.727 1 87.12 96 TYR A C 1
ATOM 762 O O . TYR A 1 96 ? 10.125 -11.992 -14.82 1 87.12 96 TYR A O 1
ATOM 770 N N . LEU A 1 97 ? 8.406 -12.547 -13.461 1 86.5 97 LEU A N 1
ATOM 771 C CA . LEU A 1 97 ? 7.473 -12.688 -14.578 1 86.5 97 LEU A CA 1
ATOM 772 C C . LEU A 1 97 ? 6.641 -11.422 -14.75 1 86.5 97 LEU A C 1
ATOM 774 O O . LEU A 1 97 ? 6.145 -11.141 -15.844 1 86.5 97 LEU A O 1
ATOM 778 N N . ARG A 1 98 ? 6.484 -10.703 -13.703 1 87.56 98 ARG A N 1
ATOM 779 C CA . ARG A 1 98 ? 5.715 -9.469 -13.68 1 87.56 98 ARG A CA 1
ATOM 780 C C . ARG A 1 98 ? 6.223 -8.523 -12.594 1 87.56 98 ARG A C 1
ATOM 782 O O . ARG A 1 98 ? 6.543 -8.961 -11.484 1 87.56 98 ARG A O 1
ATOM 789 N N . ILE A 1 99 ? 6.262 -7.191 -13.016 1 88.56 99 ILE A N 1
ATOM 790 C CA . ILE A 1 99 ? 6.691 -6.18 -12.055 1 88.56 99 ILE A CA 1
ATOM 791 C C . ILE A 1 99 ? 5.785 -4.953 -12.164 1 88.56 99 ILE A C 1
ATOM 793 O O . ILE A 1 99 ? 5.824 -4.23 -13.156 1 88.56 99 ILE A O 1
ATOM 797 N N . GLU A 1 100 ? 4.957 -4.773 -11.109 1 89.69 100 GLU A N 1
ATOM 798 C CA . GLU A 1 100 ? 4.074 -3.609 -11.094 1 89.69 100 GLU A CA 1
ATOM 799 C C . GLU A 1 100 ? 4.387 -2.701 -9.906 1 89.69 100 GLU A C 1
ATOM 801 O O . GLU A 1 100 ? 4.027 -1.522 -9.906 1 89.69 100 GLU A O 1
ATOM 806 N N . ARG A 1 101 ? 4.988 -3.223 -8.883 1 92.44 101 ARG A N 1
ATOM 807 C CA . ARG A 1 101 ? 5.172 -2.5 -7.629 1 92.44 101 ARG A CA 1
ATOM 808 C C . ARG A 1 101 ? 6.367 -1.552 -7.715 1 92.44 101 ARG A C 1
ATOM 810 O O . ARG A 1 101 ? 7.395 -1.893 -8.297 1 92.44 101 ARG A O 1
ATOM 817 N N . THR A 1 102 ? 6.094 -0.429 -7.098 1 88.19 102 THR A N 1
ATOM 818 C CA . THR A 1 102 ? 7.141 0.585 -7.141 1 88.19 102 THR A CA 1
ATOM 819 C C . THR A 1 102 ? 8.219 0.295 -6.102 1 88.19 102 THR A C 1
ATOM 821 O O . THR A 1 102 ? 7.957 -0.371 -5.098 1 88.19 102 THR A O 1
ATOM 824 N N . LYS A 1 103 ? 9.391 0.734 -6.473 1 89.25 103 LYS A N 1
ATOM 825 C CA . LYS A 1 103 ? 10.523 0.608 -5.57 1 89.25 103 LYS A CA 1
ATOM 826 C C . LYS A 1 103 ? 11.336 1.898 -5.523 1 89.25 103 LYS A C 1
ATOM 828 O O . LYS A 1 103 ? 11.195 2.758 -6.398 1 89.25 103 LYS A O 1
ATOM 833 N N . GLY A 1 104 ? 12.125 2 -4.402 1 92.25 104 GLY A N 1
ATOM 834 C CA . GLY A 1 104 ? 13.039 3.133 -4.309 1 92.25 104 GLY A CA 1
ATOM 835 C C . GLY A 1 104 ? 12.625 4.145 -3.258 1 92.25 104 GLY A C 1
ATOM 836 O O . GLY A 1 104 ? 11.75 3.871 -2.434 1 92.25 104 GLY A O 1
ATOM 837 N N . ALA A 1 105 ? 13.312 5.227 -3.381 1 93 105 ALA A N 1
ATOM 838 C CA . ALA A 1 105 ? 13.141 6.273 -2.373 1 93 105 ALA A CA 1
ATOM 839 C C . ALA A 1 105 ? 11.867 7.074 -2.629 1 93 105 ALA A C 1
ATOM 841 O O . ALA A 1 105 ? 11.43 7.207 -3.773 1 93 105 ALA A O 1
ATOM 842 N N . PHE A 1 106 ? 11.289 7.535 -1.566 1 93 106 PHE A N 1
ATOM 843 C CA . PHE A 1 106 ? 10.156 8.445 -1.662 1 93 106 PHE A CA 1
ATOM 844 C C . PHE A 1 106 ? 10.328 9.625 -0.709 1 93 106 PHE A C 1
ATOM 846 O O . PHE A 1 106 ? 11.039 9.523 0.291 1 93 106 PHE A O 1
ATOM 853 N N . LEU A 1 107 ? 9.648 10.68 -1.014 1 93.19 107 LEU A N 1
ATOM 854 C CA . LEU A 1 107 ? 9.688 11.914 -0.228 1 93.19 107 LEU A CA 1
ATOM 855 C C . LEU A 1 107 ? 8.43 12.742 -0.464 1 93.19 107 LEU A C 1
ATOM 857 O O . LEU A 1 107 ? 8.055 13 -1.61 1 93.19 107 LEU A O 1
ATOM 861 N N . ARG A 1 108 ? 7.766 12.984 0.674 1 93.31 108 ARG A N 1
ATOM 862 C CA . ARG A 1 108 ? 6.637 13.906 0.632 1 93.31 108 ARG A CA 1
ATOM 863 C C . ARG A 1 108 ? 6.816 15.039 1.639 1 93.31 108 ARG A C 1
ATOM 865 O O . ARG A 1 108 ? 7.254 14.812 2.768 1 93.31 108 ARG A O 1
ATOM 872 N N . GLN A 1 109 ? 6.414 16.234 1.201 1 91.19 109 GLN A N 1
ATOM 873 C CA . GLN A 1 109 ? 6.496 17.375 2.098 1 91.19 109 GLN A CA 1
ATOM 874 C C . GLN A 1 109 ? 5.195 18.172 2.084 1 91.19 109 GLN A C 1
ATOM 876 O O . GLN A 1 109 ? 4.555 18.312 1.039 1 91.19 109 GLN A O 1
ATOM 881 N N . PHE A 1 110 ? 4.926 18.75 3.32 1 89.62 110 PHE A N 1
ATOM 882 C CA . PHE A 1 110 ? 3.721 19.547 3.49 1 89.62 110 PHE A CA 1
ATOM 883 C C . PHE A 1 110 ? 3.998 20.75 4.371 1 89.62 110 PHE A C 1
ATOM 885 O O . PHE A 1 110 ? 4.633 20.641 5.422 1 89.62 110 PHE A O 1
ATOM 892 N N . THR A 1 111 ? 3.504 21.844 3.924 1 89.75 111 THR A N 1
ATOM 893 C CA . THR A 1 111 ? 3.57 23.016 4.777 1 89.75 111 THR A CA 1
ATOM 894 C C . THR A 1 111 ? 2.359 23.078 5.703 1 89.75 111 THR A C 1
ATOM 896 O O . THR A 1 111 ? 1.216 23.047 5.242 1 89.75 111 THR A O 1
ATOM 899 N N . LEU A 1 112 ? 2.619 23.172 6.977 1 86.88 112 LEU A N 1
ATOM 900 C CA . LEU A 1 112 ? 1.548 23.203 7.965 1 86.88 112 LEU A CA 1
ATOM 901 C C . LEU A 1 112 ? 1.313 24.625 8.461 1 86.88 112 LEU A C 1
ATOM 903 O O . LEU A 1 112 ? 2.24 25.438 8.484 1 86.88 112 LEU A O 1
ATOM 907 N N . PRO A 1 113 ? 0.073 24.859 8.844 1 86.94 113 PRO A N 1
ATOM 908 C CA . PRO A 1 113 ? -0.184 26.172 9.414 1 86.94 113 PRO A CA 1
ATOM 909 C C . PRO A 1 113 ? 0.551 26.406 10.734 1 86.94 113 PRO A C 1
ATOM 911 O O . PRO A 1 113 ? 0.935 25.438 11.406 1 86.94 113 PRO A O 1
ATOM 914 N N . GLU A 1 114 ? 0.699 27.703 11.07 1 81 114 GLU A N 1
ATOM 915 C CA . GLU A 1 114 ? 1.394 28.078 12.297 1 81 114 GLU A CA 1
ATOM 916 C C . GLU A 1 114 ? 0.601 27.656 13.531 1 81 114 GLU A C 1
ATOM 918 O O . GLU A 1 114 ? 1.156 27.547 14.625 1 81 114 GLU A O 1
ATOM 923 N N . SER A 1 115 ? -0.535 27.312 13.445 1 84.5 115 SER A N 1
ATOM 924 C CA . SER A 1 115 ? -1.433 27.016 14.555 1 84.5 115 SER A CA 1
ATOM 925 C C . SER A 1 115 ? -1.336 25.547 14.977 1 84.5 115 SER A C 1
ATOM 927 O O . SER A 1 115 ? -2.152 25.062 15.758 1 84.5 115 SER A O 1
ATOM 929 N N . VAL A 1 116 ? -0.37 24.891 14.523 1 89.56 116 VAL A N 1
ATOM 930 C CA . VAL A 1 116 ? -0.272 23.484 14.914 1 89.56 116 VAL A CA 1
ATOM 931 C C . VAL A 1 116 ? 0.691 23.344 16.094 1 89.56 116 VAL A C 1
ATOM 933 O O . VAL A 1 116 ? 1.569 24.188 16.297 1 89.56 116 VAL A O 1
ATOM 936 N N . ASP A 1 117 ? 0.47 22.391 16.891 1 90.25 117 ASP A N 1
ATOM 937 C CA . ASP A 1 117 ? 1.373 22.016 17.984 1 90.25 117 ASP A CA 1
ATOM 938 C C . ASP A 1 117 ? 2.371 20.953 17.516 1 90.25 117 ASP A C 1
ATOM 940 O O . ASP A 1 117 ? 2.125 19.766 17.656 1 90.25 117 ASP A O 1
ATOM 944 N N . ALA A 1 118 ? 3.502 21.359 17.078 1 89.62 118 ALA A N 1
ATOM 945 C CA . ALA A 1 118 ? 4.496 20.484 16.453 1 89.62 118 ALA A CA 1
ATOM 946 C C . ALA A 1 118 ? 5.078 19.5 17.453 1 89.62 118 ALA A C 1
ATOM 948 O O . ALA A 1 118 ? 5.52 18.406 17.094 1 89.62 118 ALA A O 1
ATOM 949 N N . GLU A 1 119 ? 5.047 19.812 18.672 1 90.75 119 GLU A N 1
ATOM 950 C CA . GLU A 1 119 ? 5.672 19 19.703 1 90.75 119 GLU A CA 1
ATOM 951 C C . GLU A 1 119 ? 4.805 17.781 20.047 1 90.75 119 GLU A C 1
ATOM 953 O O . GLU A 1 119 ? 5.281 16.828 20.672 1 90.75 119 GLU A O 1
ATOM 958 N N . SER A 1 120 ? 3.623 17.844 19.609 1 93.69 120 SER A N 1
ATOM 959 C CA . SER A 1 120 ? 2.713 16.781 20.016 1 93.69 120 SER A CA 1
ATOM 960 C C . SER A 1 120 ? 2.32 15.914 18.828 1 93.69 120 SER A C 1
ATOM 962 O O . SER A 1 120 ? 1.333 15.18 18.891 1 93.69 120 SER A O 1
ATOM 964 N N . ILE A 1 121 ? 3.031 15.992 17.828 1 95 121 ILE A N 1
ATOM 965 C CA . ILE A 1 121 ? 2.762 15.195 16.641 1 95 121 ILE A CA 1
ATOM 966 C C . ILE A 1 121 ? 2.998 13.719 16.938 1 95 121 ILE A C 1
ATOM 968 O O . ILE A 1 121 ? 3.98 13.359 17.609 1 95 121 ILE A O 1
ATOM 972 N N . LYS A 1 122 ? 2.035 12.906 16.5 1 97.12 122 LYS A N 1
ATOM 973 C CA . LYS A 1 122 ? 2.146 11.461 16.688 1 97.12 122 LYS A CA 1
ATOM 974 C C . LYS A 1 122 ? 2.016 10.734 15.352 1 97.12 122 LYS A C 1
ATOM 976 O O . LYS A 1 122 ? 1.245 11.148 14.484 1 97.12 122 LYS A O 1
ATOM 981 N N . ALA A 1 123 ? 2.799 9.594 15.266 1 97.38 123 ALA A N 1
ATOM 982 C CA . ALA A 1 123 ? 2.746 8.789 14.047 1 97.38 123 ALA A CA 1
ATOM 983 C C . ALA A 1 123 ? 2.631 7.305 14.383 1 97.38 123 ALA A C 1
ATOM 985 O O . ALA A 1 123 ? 3.264 6.82 15.328 1 97.38 123 ALA A O 1
ATOM 986 N N . LYS A 1 124 ? 1.806 6.676 13.664 1 97.81 124 LYS A N 1
ATOM 987 C CA . LYS A 1 124 ? 1.666 5.227 13.758 1 97.81 124 LYS A CA 1
ATOM 988 C C . LYS A 1 124 ? 1.452 4.605 12.375 1 97.81 124 LYS A C 1
ATOM 990 O O . LYS A 1 124 ? 1.065 5.301 11.438 1 97.81 124 LYS A O 1
ATOM 995 N N . SER A 1 125 ? 1.766 3.328 12.258 1 97.19 125 SER A N 1
ATOM 996 C CA . SER A 1 125 ? 1.581 2.629 10.992 1 97.19 125 SER A CA 1
ATOM 997 C C . SER A 1 125 ? 0.845 1.309 11.188 1 97.19 125 SER A C 1
ATOM 999 O O . SER A 1 125 ? 1.122 0.575 12.141 1 97.19 125 SER A O 1
ATOM 1001 N N . LYS A 1 126 ? -0.128 1.116 10.328 1 96.56 126 LYS A N 1
ATOM 1002 C CA . LYS A 1 126 ? -0.887 -0.131 10.344 1 96.56 126 LYS A CA 1
AT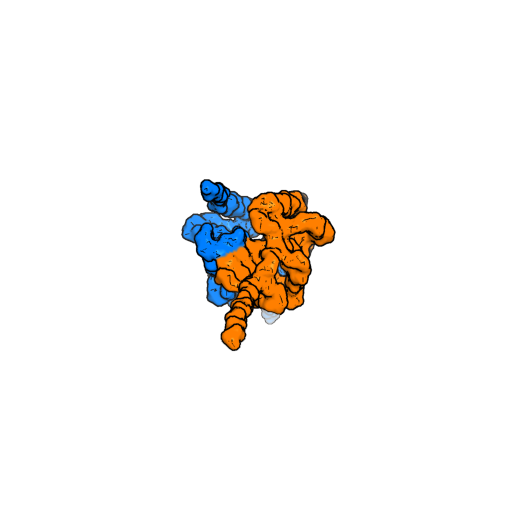OM 1003 C C . LYS A 1 126 ? -1.207 -0.6 8.93 1 96.56 126 LYS A C 1
ATOM 1005 O O . LYS A 1 126 ? -1.69 0.18 8.102 1 96.56 126 LYS A O 1
ATOM 1010 N N . HIS A 1 127 ? -0.865 -1.835 8.672 1 96.81 127 HIS A N 1
ATOM 1011 C CA . HIS A 1 127 ? -1.17 -2.451 7.387 1 96.81 127 HIS A CA 1
ATOM 1012 C C . HIS A 1 127 ? -0.631 -1.612 6.23 1 96.81 127 HIS A C 1
ATOM 1014 O O . HIS A 1 127 ? -1.333 -1.383 5.242 1 96.81 127 HIS A O 1
ATOM 1020 N N . GLY A 1 128 ? 0.505 -1.086 6.441 1 97.5 128 GLY A N 1
ATOM 1021 C CA . GLY A 1 128 ? 1.19 -0.396 5.363 1 97.5 128 GLY A CA 1
ATOM 1022 C C . GLY A 1 128 ? 0.717 1.032 5.168 1 97.5 128 GLY A C 1
ATOM 1023 O O . GLY A 1 128 ? 1.04 1.669 4.164 1 97.5 128 GLY A O 1
ATOM 1024 N N . VAL A 1 129 ? -0.108 1.523 6.145 1 97.81 129 VAL A N 1
ATOM 1025 C CA . VAL A 1 129 ? -0.558 2.91 6.098 1 97.81 129 VAL A CA 1
ATOM 1026 C C . VAL A 1 129 ? 0.041 3.688 7.266 1 97.81 129 VAL A C 1
ATOM 1028 O O . VAL A 1 129 ? -0.12 3.299 8.43 1 97.81 129 VAL A O 1
ATOM 1031 N N . LEU A 1 130 ? 0.751 4.766 6.926 1 98.25 130 LEU A N 1
ATOM 1032 C CA . LEU A 1 130 ? 1.256 5.68 7.941 1 98.25 130 LEU A CA 1
ATOM 1033 C C . LEU A 1 130 ? 0.199 6.715 8.32 1 98.25 130 LEU A C 1
ATOM 1035 O O . LEU A 1 130 ? -0.385 7.355 7.441 1 98.25 130 LEU A O 1
ATOM 1039 N N . GLU A 1 131 ? -0.052 6.801 9.57 1 97.88 131 GLU A N 1
ATOM 1040 C CA . GLU A 1 131 ? -0.979 7.805 10.086 1 97.88 131 GLU A CA 1
ATOM 1041 C C . GLU A 1 131 ? -0.258 8.828 10.961 1 97.88 131 GLU A C 1
ATOM 1043 O O . GLU A 1 131 ? 0.391 8.461 11.945 1 97.88 131 GLU A O 1
ATOM 1048 N N . ILE A 1 132 ? -0.39 10.062 10.609 1 97.88 132 ILE A N 1
ATOM 1049 C CA . ILE A 1 132 ? 0.217 11.141 11.383 1 97.88 132 ILE A CA 1
ATOM 1050 C C . ILE A 1 132 ? -0.872 12.062 11.914 1 97.88 132 ILE A C 1
ATOM 1052 O O . ILE A 1 132 ? -1.673 12.602 11.148 1 97.88 132 ILE A O 1
ATOM 1056 N N . THR A 1 133 ? -0.87 12.258 13.203 1 97.5 133 THR A N 1
ATOM 1057 C CA . THR A 1 133 ? -1.8 13.164 13.867 1 97.5 133 THR A CA 1
ATOM 1058 C C . THR A 1 133 ? -1.091 14.445 14.297 1 97.5 133 THR A C 1
ATOM 1060 O O . THR A 1 133 ? -0.086 14.398 15.008 1 97.5 133 THR A O 1
ATOM 1063 N N . ILE A 1 134 ? -1.649 15.539 13.875 1 96.31 134 ILE A N 1
ATOM 1064 C CA . ILE A 1 134 ? -1.056 16.844 14.156 1 96.31 134 ILE A CA 1
ATOM 1065 C C . ILE A 1 134 ? -2.059 17.719 14.906 1 96.31 134 ILE A C 1
ATOM 1067 O O . ILE A 1 134 ? -2.932 18.344 14.289 1 96.31 134 ILE A O 1
ATOM 1071 N N . PRO A 1 135 ? -1.856 17.859 16.188 1 96.19 135 PRO A N 1
ATOM 1072 C CA . PRO A 1 135 ? -2.781 18.688 16.969 1 96.19 135 PRO A CA 1
ATOM 1073 C C . PRO A 1 135 ? -2.66 20.172 16.641 1 96.19 135 PRO A C 1
ATOM 1075 O O . PRO A 1 135 ? -1.56 20.656 16.375 1 96.19 135 PRO A O 1
ATOM 1078 N N . LYS A 1 136 ? -3.783 20.828 16.641 1 92.75 136 LYS A N 1
ATOM 1079 C CA . LYS A 1 136 ? -3.783 22.281 16.5 1 92.75 136 LYS A CA 1
ATOM 1080 C C . LYS A 1 136 ? -3.479 22.969 17.828 1 92.75 136 LYS A C 1
ATOM 1082 O O . LYS A 1 136 ? -3.82 22.453 18.891 1 92.75 136 LYS A O 1
ATOM 1087 N N . ALA A 1 137 ? -2.832 24.125 17.672 1 87.19 137 ALA A N 1
ATOM 1088 C CA . ALA A 1 137 ? -2.5 24.859 18.891 1 87.19 137 ALA A CA 1
ATOM 1089 C C . ALA A 1 137 ? -3.752 25.453 19.531 1 87.19 137 ALA A C 1
ATOM 1091 O O . ALA A 1 137 ? -4.676 25.875 18.828 1 87.19 137 ALA A O 1
ATOM 1092 N N . GLN A 1 138 ? -3.895 25.234 20.828 1 76.88 138 GLN A N 1
ATOM 1093 C CA . GLN A 1 138 ? -4.996 25.859 21.562 1 76.88 138 GLN A CA 1
ATOM 1094 C C . GLN A 1 138 ? -4.805 27.375 21.672 1 76.88 138 GLN A C 1
ATOM 1096 O O . GLN A 1 138 ? -3.684 27.844 21.859 1 76.88 138 GLN A O 1
ATOM 1101 N N . PRO A 1 139 ? -5.848 28.125 21.234 1 70.56 139 PRO A N 1
ATOM 1102 C CA . PRO A 1 139 ? -5.73 29.562 21.406 1 70.56 139 PRO A CA 1
ATOM 1103 C C . PRO A 1 139 ? -5.32 29.953 22.828 1 70.56 139 PRO A C 1
ATOM 1105 O O . PRO A 1 139 ? -5.68 29.266 23.797 1 70.56 139 PRO A O 1
ATOM 1108 N N . PRO A 1 140 ? -4.316 30.812 22.797 1 62.88 140 PRO A N 1
ATOM 1109 C CA . PRO A 1 140 ? -3.938 31.266 24.125 1 62.88 140 PRO A CA 1
ATOM 1110 C C . PRO A 1 140 ? -5.133 31.75 24.938 1 62.88 140 PRO A C 1
ATOM 1112 O O . PRO A 1 140 ? -6.086 32.312 24.375 1 62.88 140 PRO A O 1
ATOM 1115 N N . ARG A 1 141 ? -5.469 30.953 25.969 1 58.41 141 ARG A N 1
ATOM 1116 C CA . ARG A 1 141 ? -6.477 31.469 26.891 1 58.41 141 ARG A CA 1
ATOM 1117 C C . ARG A 1 141 ? -6.254 32.938 27.188 1 58.41 141 ARG A C 1
ATOM 1119 O O . ARG A 1 141 ? -5.16 33.344 27.594 1 58.41 141 ARG A O 1
ATOM 1126 N N . THR A 1 142 ? -6.73 33.781 26.391 1 59.84 142 THR A N 1
ATOM 1127 C CA . THR A 1 142 ? -6.691 35.219 26.734 1 59.84 142 THR A CA 1
ATOM 1128 C C . THR A 1 142 ? -6.941 35.406 28.219 1 59.84 142 THR A C 1
ATOM 1130 O O . THR A 1 142 ? -7.922 34.906 28.766 1 59.84 142 THR A O 1
ATOM 1133 N N . LYS A 1 143 ? -5.879 35.594 28.828 1 59 143 LYS A N 1
ATOM 1134 C CA . LYS A 1 143 ? -6.008 35.938 30.234 1 59 143 LYS A CA 1
ATOM 1135 C C . LYS A 1 143 ? -6.812 37.219 30.406 1 59 143 LYS A C 1
ATOM 1137 O O . LYS A 1 143 ? -6.441 38.281 29.875 1 59 143 LYS A O 1
ATOM 1142 N N . LYS A 1 144 ? -8.047 37.094 30.469 1 62.66 144 LYS A N 1
ATOM 1143 C CA . LYS A 1 144 ? -8.828 38.25 30.828 1 62.66 144 LYS A CA 1
ATOM 1144 C C . LYS A 1 144 ? -8.289 38.906 32.094 1 62.66 144 LYS A C 1
ATOM 1146 O O . LYS A 1 144 ? -8.195 38.25 33.125 1 62.66 144 LYS A O 1
ATOM 1151 N N . ILE A 1 145 ? -7.52 39.906 31.922 1 64.75 145 ILE A N 1
ATOM 1152 C CA . ILE A 1 145 ? -7.066 40.656 33.062 1 64.75 145 ILE A CA 1
ATOM 1153 C C . ILE A 1 145 ? -8.234 41.438 33.656 1 64.75 145 ILE A C 1
ATOM 1155 O O . ILE A 1 145 ? -8.828 42.281 33 1 64.75 145 ILE A O 1
ATOM 1159 N N . GLU A 1 146 ? -8.836 40.812 34.594 1 63.72 146 GLU A N 1
ATOM 1160 C CA . GLU A 1 146 ? -9.859 41.562 35.312 1 63.72 146 GLU A CA 1
ATOM 1161 C C . GLU A 1 146 ? -9.258 42.781 36.031 1 63.72 146 GLU A C 1
ATOM 1163 O O . GLU A 1 146 ? -8.25 42.656 36.719 1 63.72 146 GLU A O 1
ATOM 1168 N N . ILE A 1 147 ? -9.547 43.875 35.469 1 67.19 147 ILE A N 1
ATOM 1169 C CA . ILE A 1 147 ? -9.117 45.094 36.125 1 67.19 147 ILE A CA 1
ATOM 1170 C C . ILE A 1 147 ? -9.906 45.312 37.438 1 67.19 147 ILE A C 1
ATOM 1172 O O . ILE A 1 147 ? -11.141 45.312 37.406 1 67.19 147 ILE A O 1
ATOM 1176 N N . GLU A 1 148 ? -9.344 44.969 38.562 1 63.59 148 GLU A N 1
ATOM 1177 C CA . GLU A 1 148 ? -9.953 45.312 39.844 1 63.59 148 GLU A CA 1
ATOM 1178 C C . GLU A 1 148 ? -9.945 46.812 40.062 1 63.59 148 GLU A C 1
ATOM 1180 O O . GLU A 1 148 ? -8.906 47.469 39.938 1 63.59 148 GLU A O 1
ATOM 1185 N N . GLU A 1 149 ? -10.977 47.469 39.75 1 63.66 149 GLU A N 1
ATOM 1186 C CA . GLU A 1 149 ? -11.086 48.875 40.156 1 63.66 149 GLU A CA 1
ATOM 1187 C C . GLU A 1 149 ? -10.914 49.031 41.688 1 63.66 149 GLU A C 1
ATOM 1189 O O . GLU A 1 149 ? -11.523 48.281 42.438 1 63.66 149 GLU A O 1
ATOM 1194 N N . GLN A 1 150 ? -9.711 49.312 42.25 1 61.16 150 GLN A N 1
ATOM 1195 C CA . GLN A 1 150 ? -9.602 49.75 43.625 1 61.16 150 GLN A CA 1
ATOM 1196 C C . GLN A 1 150 ? -10.531 50.906 43.938 1 61.16 150 GLN A C 1
ATOM 1198 O O . GLN A 1 150 ? -10.469 51.938 43.25 1 61.16 150 GLN A O 1
ATOM 1203 N N . GLU A 1 151 ? -11.742 50.656 44.5 1 52.66 151 GLU A N 1
ATOM 1204 C CA . GLU A 1 151 ? -12.477 51.75 45.125 1 52.66 151 GLU A CA 1
ATOM 1205 C C . GLU A 1 151 ? -11.625 52.438 46.188 1 52.66 151 GLU A C 1
ATOM 1207 O O . GLU A 1 151 ? -10.844 51.781 46.875 1 52.66 151 GLU A O 1
ATOM 1212 N N . MET B 1 1 ? -17.953 30.016 -5.254 1 23.19 1 MET B N 1
ATOM 1213 C CA . MET B 1 1 ? -17.859 29.422 -6.582 1 23.19 1 MET B CA 1
ATOM 1214 C C . MET B 1 1 ? -16.969 28.188 -6.562 1 23.19 1 MET B C 1
ATOM 1216 O O . MET B 1 1 ? -15.758 28.297 -6.336 1 23.19 1 MET B O 1
ATOM 1220 N N . ALA B 1 2 ? -17.484 27.094 -6.09 1 25.91 2 ALA B N 1
ATOM 1221 C CA . ALA B 1 2 ? -16.844 25.828 -5.75 1 25.91 2 ALA B CA 1
ATOM 1222 C C . ALA B 1 2 ? -16.297 25.141 -6.996 1 25.91 2 ALA B C 1
ATOM 1224 O O . ALA B 1 2 ? -17.031 24.906 -7.961 1 25.91 2 ALA B O 1
ATOM 1225 N N . LYS B 1 3 ? -15.023 25.453 -7.305 1 30.73 3 LYS B N 1
ATOM 1226 C CA . LYS B 1 3 ? -14.422 24.938 -8.523 1 30.73 3 LYS B CA 1
ATOM 1227 C C . LYS B 1 3 ? -14.617 23.422 -8.633 1 30.73 3 LYS B C 1
ATOM 1229 O O . LYS B 1 3 ? -14.32 22.688 -7.688 1 30.73 3 LYS B O 1
ATOM 1234 N N . ALA B 1 4 ? -15.531 23.016 -9.508 1 32.41 4 ALA B N 1
ATOM 1235 C CA . ALA B 1 4 ? -15.891 21.656 -9.906 1 32.41 4 ALA B CA 1
ATOM 1236 C C . ALA B 1 4 ? -14.656 20.844 -10.258 1 32.41 4 ALA B C 1
ATOM 1238 O O . ALA B 1 4 ? -13.922 21.188 -11.188 1 32.41 4 ALA B O 1
ATOM 1239 N N . VAL B 1 5 ? -13.938 20.312 -9.258 1 36.12 5 VAL B N 1
ATOM 1240 C CA . VAL B 1 5 ? -12.805 19.438 -9.547 1 36.12 5 VAL B CA 1
ATOM 1241 C C . VAL B 1 5 ? -13.242 18.328 -10.5 1 36.12 5 VAL B C 1
ATOM 1243 O O . VAL B 1 5 ? -14.188 17.594 -10.211 1 36.12 5 VAL B O 1
ATOM 1246 N N . GLN B 1 6 ? -13.219 18.562 -11.766 1 32.56 6 GLN B N 1
ATOM 1247 C CA . GLN B 1 6 ? -13.578 17.609 -12.805 1 32.56 6 GLN B CA 1
ATOM 1248 C C . GLN B 1 6 ? -12.844 16.281 -12.609 1 32.56 6 GLN B C 1
ATOM 1250 O O . GLN B 1 6 ? -11.617 16.234 -12.688 1 32.56 6 GLN B O 1
ATOM 1255 N N . LYS B 1 7 ? -13.352 15.336 -11.82 1 36.12 7 LYS B N 1
ATOM 1256 C CA . LYS B 1 7 ? -12.883 13.961 -11.625 1 36.12 7 LYS B CA 1
ATOM 1257 C C . LYS B 1 7 ? -12.883 13.188 -12.938 1 36.12 7 LYS B C 1
ATOM 1259 O O . LYS B 1 7 ? -13.906 13.117 -13.625 1 36.12 7 LYS B O 1
ATOM 1264 N N . TYR B 1 8 ? -11.898 13.289 -13.742 1 37.41 8 TYR B N 1
ATOM 1265 C CA . TYR B 1 8 ? -11.844 12.445 -14.93 1 37.41 8 TYR B CA 1
ATOM 1266 C C . TYR B 1 8 ? -12.188 11 -14.594 1 37.41 8 TYR B C 1
ATOM 1268 O O . TYR B 1 8 ? -11.789 10.492 -13.547 1 37.41 8 TYR B O 1
ATOM 1276 N N . PRO B 1 9 ? -13.195 10.383 -15.258 1 43.53 9 PRO B N 1
ATOM 1277 C CA . PRO B 1 9 ? -13.758 9.078 -14.914 1 43.53 9 PRO B CA 1
ATOM 1278 C C . PRO B 1 9 ? -12.703 7.973 -14.875 1 43.53 9 PRO B C 1
ATOM 1280 O O . PRO B 1 9 ? -11.984 7.766 -15.852 1 43.53 9 PRO B O 1
ATOM 1283 N N . HIS B 1 10 ? -12.188 7.633 -13.773 1 47.06 10 HIS B N 1
ATOM 1284 C CA . HIS B 1 10 ? -11.297 6.527 -13.438 1 47.06 10 HIS B CA 1
ATOM 1285 C C . HIS B 1 10 ? -11.695 5.254 -14.18 1 47.06 10 HIS B C 1
ATOM 1287 O O . HIS B 1 10 ? -10.875 4.355 -14.375 1 47.06 10 HIS B O 1
ATOM 1293 N N . SER B 1 11 ? -12.93 5.301 -14.602 1 47.31 11 SER B N 1
ATOM 1294 C CA . SER B 1 11 ? -13.492 4.09 -15.195 1 47.31 11 SER B CA 1
ATOM 1295 C C . SER B 1 11 ? -12.828 3.764 -16.531 1 47.31 11 SER B C 1
ATOM 1297 O O . SER B 1 11 ? -12.562 2.598 -16.812 1 47.31 11 SER B O 1
ATOM 1299 N N . MET B 1 12 ? -12.641 4.762 -17.344 1 44.44 12 MET B N 1
ATOM 1300 C CA . MET B 1 12 ? -12.148 4.457 -18.688 1 44.44 12 MET B CA 1
ATOM 1301 C C . MET B 1 12 ? -10.703 3.955 -18.625 1 44.44 12 MET B C 1
ATOM 1303 O O . MET B 1 12 ? -10.328 3.049 -19.375 1 44.44 12 MET B O 1
ATOM 1307 N N . LEU B 1 13 ? -9.867 4.539 -17.844 1 46.53 13 LEU B N 1
ATOM 1308 C CA . LEU B 1 13 ? -8.469 4.133 -17.75 1 46.53 13 LEU B CA 1
ATOM 1309 C C . LEU B 1 13 ? -8.344 2.734 -17.141 1 46.53 13 LEU B C 1
ATOM 1311 O O . LEU B 1 13 ? -7.504 1.941 -17.578 1 46.53 13 LEU B O 1
ATOM 1315 N N . SER B 1 14 ? -9.219 2.475 -16.25 1 51.16 14 SER B N 1
ATOM 1316 C CA . SER B 1 14 ? -9.281 1.142 -15.656 1 51.16 14 SER B CA 1
ATOM 1317 C C . SER B 1 14 ? -9.625 0.089 -16.703 1 51.16 14 SER B C 1
ATOM 1319 O O . SER B 1 14 ? -9.07 -1.013 -16.688 1 51.16 14 SER B O 1
ATOM 1321 N N . HIS B 1 15 ? -10.508 0.512 -17.641 1 47.97 15 HIS B N 1
ATOM 1322 C CA . HIS B 1 15 ? -10.875 -0.423 -18.703 1 47.97 15 HIS B CA 1
ATOM 1323 C C . HIS B 1 15 ? -9.719 -0.641 -19.672 1 47.97 15 HIS B C 1
ATOM 1325 O O . HIS B 1 15 ? -9.508 -1.758 -20.156 1 47.97 15 HIS B O 1
ATOM 1331 N N . LEU B 1 16 ? -9.07 0.384 -19.984 1 46.28 16 LEU B N 1
ATOM 1332 C CA . LEU B 1 16 ? -7.945 0.25 -20.922 1 46.28 16 LEU B CA 1
ATOM 1333 C C . LEU B 1 16 ? -6.832 -0.59 -20.297 1 46.28 16 LEU B C 1
ATOM 1335 O O . LEU B 1 16 ? -6.227 -1.421 -20.984 1 46.28 16 LEU B O 1
ATOM 1339 N N . GLN B 1 17 ? -6.516 -0.439 -19.109 1 48.84 17 GLN B N 1
ATOM 1340 C CA . GLN B 1 17 ? -5.5 -1.228 -18.422 1 48.84 17 GLN B CA 1
ATOM 1341 C C . GLN B 1 17 ? -5.871 -2.709 -18.406 1 48.84 17 GLN B C 1
ATOM 1343 O O . GLN B 1 17 ? -5 -3.572 -18.531 1 48.84 17 GLN B O 1
ATOM 1348 N N . GLN B 1 18 ? -7.141 -2.963 -18.312 1 47.19 18 GLN B N 1
ATOM 1349 C CA . GLN B 1 18 ? -7.582 -4.352 -18.375 1 47.19 18 GLN B CA 1
ATOM 1350 C C . GLN B 1 18 ? -7.309 -4.957 -19.75 1 47.19 18 GLN B C 1
ATOM 1352 O O . GLN B 1 18 ? -6.918 -6.121 -19.859 1 47.19 18 GLN B O 1
ATOM 1357 N N . ASP B 1 19 ? -7.609 -4.176 -20.75 1 44.59 19 ASP B N 1
ATOM 1358 C CA . ASP B 1 19 ? -7.445 -4.703 -22.109 1 44.59 19 ASP B CA 1
ATOM 1359 C C . ASP B 1 19 ? -5.973 -4.961 -22.422 1 44.59 19 ASP B C 1
ATOM 1361 O O . ASP B 1 19 ? -5.637 -5.953 -23.062 1 44.59 19 ASP B O 1
ATOM 1365 N N . ILE B 1 20 ? -5.082 -4.102 -22.078 1 45.03 20 ILE B N 1
ATOM 1366 C CA . ILE B 1 20 ? -3.672 -4.238 -22.406 1 45.03 20 ILE B CA 1
ATOM 1367 C C . ILE B 1 20 ? -3.08 -5.438 -21.672 1 45.03 20 ILE B C 1
ATOM 1369 O O . ILE B 1 20 ? -2.264 -6.176 -22.234 1 45.03 20 ILE B O 1
ATOM 1373 N N . ASN B 1 21 ? -3.498 -5.637 -20.422 1 46.25 21 ASN B N 1
ATOM 1374 C CA . ASN B 1 21 ? -2.988 -6.766 -19.641 1 46.25 21 ASN B CA 1
ATOM 1375 C C . ASN B 1 21 ? -3.271 -8.094 -20.344 1 46.25 21 ASN B C 1
ATOM 1377 O O . ASN B 1 21 ? -2.449 -9.008 -20.297 1 46.25 21 ASN B O 1
ATOM 1381 N N . ARG B 1 22 ? -4.371 -8.219 -20.969 1 43.03 22 ARG B N 1
ATOM 1382 C CA . ARG B 1 22 ? -4.727 -9.453 -21.656 1 43.03 22 ARG B CA 1
ATOM 1383 C C . ARG B 1 22 ? -3.764 -9.727 -22.812 1 43.03 22 ARG B C 1
ATOM 1385 O O . ARG B 1 22 ? -3.457 -10.883 -23.109 1 43.03 22 ARG B O 1
ATOM 1392 N N . LEU B 1 23 ? -3.416 -8.773 -23.562 1 40.59 23 LEU B N 1
ATOM 1393 C CA . LEU B 1 23 ? -2.713 -9.039 -24.812 1 40.59 23 LEU B CA 1
ATOM 1394 C C . LEU B 1 23 ? -1.302 -9.547 -24.547 1 40.59 23 LEU B C 1
ATOM 1396 O O . LEU B 1 23 ? -0.749 -10.312 -25.344 1 40.59 23 LEU B O 1
ATOM 1400 N N . PHE B 1 24 ? -0.54 -9.062 -23.625 1 42.5 24 PHE B N 1
ATOM 1401 C CA . PHE B 1 24 ? 0.891 -9.344 -23.625 1 42.5 24 PHE B CA 1
ATOM 1402 C C . PHE B 1 24 ? 1.188 -10.633 -22.859 1 42.5 24 PHE B C 1
ATOM 1404 O O . PHE B 1 24 ? 2.352 -10.984 -22.672 1 42.5 24 PHE B O 1
ATOM 1411 N N . GLU B 1 25 ? 0.367 -11.141 -21.875 1 45.97 25 GLU B N 1
ATOM 1412 C CA . GLU B 1 25 ? 1.029 -12.18 -21.094 1 45.97 25 GLU B CA 1
ATOM 1413 C C . GLU B 1 25 ? 1.044 -13.516 -21.828 1 45.97 25 GLU B C 1
ATOM 1415 O O . GLU B 1 25 ? -0.005 -14.008 -22.234 1 45.97 25 GLU B O 1
ATOM 1420 N N . PRO B 1 26 ? 2.191 -13.789 -22.328 1 42.47 26 PRO B N 1
ATOM 1421 C CA . PRO B 1 26 ? 2.271 -15.141 -22.891 1 42.47 26 PRO B CA 1
ATOM 1422 C C . PRO B 1 26 ? 1.467 -16.156 -22.078 1 42.47 26 PRO B C 1
ATOM 1424 O O . PRO B 1 26 ? 0.93 -17.109 -22.656 1 42.47 26 PRO B O 1
ATOM 1427 N N . PHE B 1 27 ? 2 -16.328 -20.812 1 43.94 27 PHE B N 1
ATOM 1428 C CA . PHE B 1 27 ? 1.282 -17.266 -19.953 1 43.94 27 PHE B CA 1
ATOM 1429 C C . PHE B 1 27 ? -0.013 -16.656 -19.438 1 43.94 27 PHE B C 1
ATOM 1431 O O . PHE B 1 27 ? -0.047 -15.469 -19.094 1 43.94 27 PHE B O 1
ATOM 1438 N N . GLY B 1 28 ? -1.142 -16.844 -20.031 1 45.62 28 GLY B N 1
ATOM 1439 C CA . GLY B 1 28 ? -2.506 -16.531 -19.641 1 45.62 28 GLY B CA 1
ATOM 1440 C C . GLY B 1 28 ? -2.59 -15.719 -18.359 1 45.62 28 GLY B C 1
ATOM 1441 O O . GLY B 1 28 ? -3.584 -15.797 -17.625 1 45.62 28 GLY B O 1
ATOM 1442 N N . TRP B 1 29 ? -1.44 -15.43 -17.797 1 47.34 29 TRP B N 1
ATOM 1443 C CA . TRP B 1 29 ? -1.653 -14.641 -16.594 1 47.34 29 TRP B CA 1
ATOM 1444 C C . TRP B 1 29 ? -2.559 -13.445 -16.875 1 47.34 29 TRP B C 1
ATOM 1446 O O . TRP B 1 29 ? -2.389 -12.383 -16.281 1 47.34 29 TRP B O 1
ATOM 1456 N N . ALA B 1 30 ? -3.27 -13.531 -17.984 1 42.41 30 ALA B N 1
ATOM 1457 C CA . ALA B 1 30 ? -4.277 -12.508 -18.281 1 42.41 30 ALA B CA 1
ATOM 1458 C C . ALA B 1 30 ? -5.285 -12.398 -17.141 1 42.41 30 ALA B C 1
ATOM 1460 O O . ALA B 1 30 ? -5.645 -13.406 -16.516 1 42.41 30 ALA B O 1
ATOM 1461 N N . THR B 1 31 ? -5.258 -11.383 -16.344 1 48.12 31 THR B N 1
ATOM 1462 C CA . THR B 1 31 ? -6.422 -11.117 -15.5 1 48.12 31 THR B CA 1
ATOM 1463 C C . THR B 1 31 ? -7.711 -11.258 -16.312 1 48.12 31 THR B C 1
ATOM 1465 O O . THR B 1 31 ? -7.859 -10.633 -17.359 1 48.12 31 THR B O 1
ATOM 1468 N N . GLY B 1 32 ? -8.211 -12.406 -16.547 1 41.91 32 GLY B N 1
ATOM 1469 C CA . GLY B 1 32 ? -9.414 -12.719 -17.312 1 41.91 32 GLY B CA 1
ATOM 1470 C C . GLY B 1 32 ? -10.461 -11.617 -17.25 1 41.91 32 GLY B C 1
ATOM 1471 O O . GLY B 1 32 ? -10.781 -11.117 -16.172 1 41.91 32 GLY B O 1
ATOM 1472 N N . GLY B 1 33 ? -10.617 -10.828 -18.266 1 39.94 33 GLY B N 1
ATOM 1473 C CA . GLY B 1 33 ? -11.508 -9.727 -18.594 1 39.94 33 GLY B CA 1
ATOM 1474 C C . GLY B 1 33 ? -12.961 -10.016 -18.266 1 39.94 33 GLY B C 1
ATOM 1475 O O . GLY B 1 33 ? -13.773 -9.094 -18.156 1 39.94 33 GLY B O 1
ATOM 1476 N N . GLU B 1 34 ? -13.414 -11.125 -18.781 1 41.38 34 GLU B N 1
ATOM 1477 C CA . GLU B 1 34 ? -14.875 -11.148 -18.875 1 41.38 34 GLU B CA 1
ATOM 1478 C C . GLU B 1 34 ? -15.516 -10.961 -17.5 1 41.38 34 GLU B C 1
ATOM 1480 O O . GLU B 1 34 ? -16.578 -10.328 -17.391 1 41.38 34 GLU B O 1
ATOM 1485 N N . LEU B 1 35 ? -15.141 -11.672 -16.531 1 40.84 35 LEU B N 1
ATOM 1486 C CA . LEU B 1 35 ? -15.789 -11.602 -15.227 1 40.84 35 LEU B CA 1
ATOM 1487 C C . LEU B 1 35 ? -15.469 -10.281 -14.531 1 40.84 35 LEU B C 1
ATOM 1489 O O . LEU B 1 35 ? -15.891 -10.062 -13.391 1 40.84 35 LEU B O 1
ATOM 1493 N N . TRP B 1 36 ? -14.672 -9.508 -15.07 1 46.16 36 TRP B N 1
ATOM 1494 C CA . TRP B 1 36 ? -14.312 -8.172 -14.617 1 46.16 36 TRP B CA 1
ATOM 1495 C C . TRP B 1 36 ? -15.547 -7.281 -14.492 1 46.16 36 TRP B C 1
ATOM 1497 O O . TRP B 1 36 ? -15.539 -6.297 -13.75 1 46.16 36 TRP B O 1
ATOM 1507 N N . ASP B 1 37 ? -16.359 -7.547 -15.484 1 44.34 37 ASP B N 1
ATOM 1508 C CA . ASP B 1 37 ? -17.516 -6.645 -15.555 1 44.34 37 ASP B CA 1
ATOM 1509 C C . ASP B 1 37 ? -18.281 -6.621 -14.234 1 44.34 37 ASP B C 1
ATOM 1511 O O . ASP B 1 37 ? -18.859 -5.602 -13.867 1 44.34 37 ASP B O 1
ATOM 1515 N N . ALA B 1 38 ? -18.438 -7.816 -13.703 1 44.5 38 ALA B N 1
ATOM 1516 C CA . ALA B 1 38 ? -19.438 -7.816 -12.633 1 44.5 38 ALA B CA 1
ATOM 1517 C C . ALA B 1 38 ? -18.859 -7.207 -11.352 1 44.5 38 ALA B C 1
ATOM 1519 O O . ALA B 1 38 ? -19.609 -6.68 -10.531 1 44.5 38 ALA B O 1
ATOM 1520 N N . PHE B 1 39 ? -17.625 -7.461 -11.133 1 52 39 PHE B N 1
ATOM 1521 C CA . PHE B 1 39 ? -17.109 -6.828 -9.93 1 52 39 PHE B CA 1
ATOM 1522 C C . PHE B 1 39 ? -16.5 -5.465 -10.25 1 52 39 PHE B C 1
ATOM 1524 O O . PHE B 1 39 ? -15.617 -5.359 -11.094 1 52 39 PHE B O 1
ATOM 1531 N N . SER B 1 40 ? -17.219 -4.469 -10.164 1 62.91 40 SER B N 1
ATOM 1532 C CA . SER B 1 40 ? -16.797 -3.08 -10.305 1 62.91 40 SER B CA 1
ATOM 1533 C C . SER B 1 40 ? -15.594 -2.773 -9.414 1 62.91 40 SER B C 1
ATOM 1535 O O . SER B 1 40 ? -15.75 -2.477 -8.227 1 62.91 40 SER B O 1
ATOM 1537 N N . SER B 1 41 ? -14.375 -3.195 -9.898 1 75.94 41 SER B N 1
ATOM 1538 C CA . SER B 1 41 ? -13.164 -2.85 -9.148 1 75.94 41 SER B CA 1
ATOM 1539 C C . SER B 1 41 ? -12.844 -1.365 -9.281 1 75.94 41 SER B C 1
ATOM 1541 O O . SER B 1 41 ? -12.875 -0.812 -10.383 1 75.94 41 SER B O 1
ATOM 1543 N N . GLU B 1 42 ? -12.766 -0.744 -8.109 1 81.06 42 GLU B N 1
ATOM 1544 C CA . GLU B 1 42 ? -12.492 0.689 -8.102 1 81.06 42 GLU B CA 1
ATOM 1545 C C . GLU B 1 42 ? -10.992 0.965 -8.219 1 81.06 42 GLU B C 1
ATOM 1547 O O . GLU B 1 42 ? -10.586 2.068 -8.594 1 81.06 42 GLU B O 1
ATOM 1552 N N . TRP B 1 43 ? -10.219 -0.077 -7.863 1 87.19 43 TRP B N 1
ATOM 1553 C CA . TRP B 1 43 ? -8.766 0.042 -7.996 1 87.19 43 TRP B CA 1
ATOM 1554 C C . TRP B 1 43 ? -8.117 -1.33 -8.148 1 87.19 43 TRP B C 1
ATOM 1556 O O . TRP B 1 43 ? -8.789 -2.357 -8.023 1 87.19 43 TRP B O 1
ATOM 1566 N N . SER B 1 44 ? -6.898 -1.358 -8.484 1 92.5 44 SER B N 1
ATOM 1567 C CA . SER B 1 44 ? -6.172 -2.605 -8.703 1 92.5 44 SER B CA 1
ATOM 1568 C C . SER B 1 44 ? -4.82 -2.59 -7.992 1 92.5 44 SER B C 1
ATOM 1570 O O . SER B 1 44 ? -3.967 -1.753 -8.289 1 92.5 44 SER B O 1
ATOM 1572 N N . PRO B 1 45 ? -4.629 -3.549 -7.109 1 95.94 45 PRO B N 1
ATOM 1573 C CA . PRO B 1 45 ? -3.326 -3.594 -6.441 1 95.94 45 PRO B CA 1
ATOM 1574 C C . PRO B 1 45 ? -2.174 -3.85 -7.41 1 95.94 45 PRO B C 1
ATOM 1576 O O . PRO B 1 45 ? -2.318 -4.629 -8.352 1 95.94 45 PRO B O 1
ATOM 1579 N N . HIS B 1 46 ? -1.097 -3.17 -7.242 1 93.44 46 HIS B N 1
ATOM 1580 C CA . HIS B 1 46 ? 0.113 -3.494 -7.992 1 93.44 46 HIS B CA 1
ATOM 1581 C C . HIS B 1 46 ? 0.7 -4.828 -7.535 1 93.44 46 HIS B C 1
ATOM 1583 O O . HIS B 1 46 ? 0.784 -5.098 -6.336 1 93.44 46 HIS B O 1
ATOM 1589 N N . ILE B 1 47 ? 1.154 -5.625 -8.539 1 93.88 47 ILE B N 1
ATOM 1590 C CA . ILE B 1 47 ? 1.573 -6.98 -8.203 1 93.88 47 ILE B CA 1
ATOM 1591 C C . ILE B 1 47 ? 2.92 -7.281 -8.852 1 93.88 47 ILE B C 1
ATOM 1593 O O . ILE B 1 47 ? 3.18 -6.852 -9.984 1 93.88 47 ILE B O 1
ATOM 1597 N N . ASP B 1 48 ? 3.764 -7.996 -8.117 1 93.12 48 ASP B N 1
ATOM 1598 C CA . ASP B 1 48 ? 4.938 -8.656 -8.68 1 93.12 48 ASP B CA 1
ATOM 1599 C C . ASP B 1 48 ? 4.758 -10.172 -8.688 1 93.12 48 ASP B C 1
ATOM 1601 O O . ASP B 1 48 ? 4.215 -10.75 -7.742 1 93.12 48 ASP B O 1
ATOM 1605 N N . ILE B 1 49 ? 5.184 -10.758 -9.703 1 92.94 49 ILE B N 1
ATOM 1606 C CA . ILE B 1 49 ? 5.211 -12.219 -9.781 1 92.94 49 ILE B CA 1
ATOM 1607 C C . ILE B 1 49 ? 6.629 -12.688 -10.094 1 92.94 49 ILE B C 1
ATOM 1609 O O . ILE B 1 49 ? 7.23 -12.25 -11.078 1 92.94 49 ILE B O 1
ATOM 1613 N N . LYS B 1 50 ? 7.059 -13.609 -9.266 1 92.5 50 LYS B N 1
ATOM 1614 C CA . LYS B 1 50 ? 8.414 -14.125 -9.422 1 92.5 50 LYS B CA 1
ATOM 1615 C C . LYS B 1 50 ? 8.414 -15.648 -9.516 1 92.5 50 LYS B C 1
ATOM 1617 O O . LYS B 1 50 ? 7.723 -16.328 -8.75 1 92.5 50 LYS B O 1
ATOM 1622 N N . ASP B 1 51 ? 9.125 -16.156 -10.508 1 92.25 51 ASP B N 1
ATOM 1623 C CA . ASP B 1 51 ? 9.43 -17.578 -10.562 1 92.25 51 ASP B CA 1
ATOM 1624 C C . ASP B 1 51 ? 10.68 -17.906 -9.742 1 92.25 51 ASP B C 1
ATOM 1626 O O . ASP B 1 51 ? 11.797 -17.594 -10.156 1 92.25 51 ASP B O 1
ATOM 1630 N N . GLU B 1 52 ? 10.516 -18.594 -8.578 1 91.12 52 GLU B N 1
ATOM 1631 C CA . GLU B 1 52 ? 11.633 -18.875 -7.691 1 91.12 52 GLU B CA 1
ATOM 1632 C C . GLU B 1 52 ? 12.148 -20.297 -7.883 1 91.12 52 GLU B C 1
ATOM 1634 O O . GLU B 1 52 ? 12.812 -20.844 -7 1 91.12 52 GLU B O 1
ATOM 1639 N N . GLY B 1 53 ? 11.828 -20.859 -8.93 1 90.19 53 GLY B N 1
ATOM 1640 C CA . GLY B 1 53 ? 12.242 -22.219 -9.211 1 90.19 53 GLY B CA 1
ATOM 1641 C C . GLY B 1 53 ? 11.258 -23.266 -8.703 1 90.19 53 GLY B C 1
ATOM 1642 O O . GLY B 1 53 ? 10.43 -23.766 -9.469 1 90.19 53 GLY B O 1
ATOM 1643 N N . GLN B 1 54 ? 11.188 -23.375 -7.34 1 92.62 54 GLN B N 1
ATOM 1644 C CA . GLN B 1 54 ? 10.312 -24.391 -6.758 1 92.62 54 GLN B CA 1
ATOM 1645 C C . GLN B 1 54 ? 8.922 -23.844 -6.492 1 92.62 54 GLN B C 1
ATOM 1647 O O . GLN B 1 54 ? 7.98 -24.594 -6.227 1 92.62 54 GLN B O 1
ATOM 1652 N N . ASN B 1 55 ? 8.844 -22.578 -6.469 1 94.62 55 ASN B N 1
ATOM 1653 C CA . ASN B 1 55 ? 7.559 -21.938 -6.227 1 94.62 55 ASN B CA 1
ATOM 1654 C C . ASN B 1 55 ? 7.449 -20.609 -6.969 1 94.62 55 ASN B C 1
ATOM 1656 O O . ASN B 1 55 ? 8.461 -20.047 -7.395 1 94.62 55 ASN B O 1
ATOM 1660 N N . TYR B 1 56 ? 6.25 -20.219 -7.18 1 93.38 56 TYR B N 1
ATOM 1661 C CA . TYR B 1 56 ? 5.984 -18.828 -7.559 1 93.38 56 TYR B CA 1
ATOM 1662 C C . TYR B 1 56 ? 5.73 -17.969 -6.324 1 93.38 56 TYR B C 1
ATOM 1664 O O . TYR B 1 56 ? 5.129 -18.422 -5.352 1 93.38 56 TYR B O 1
ATOM 1672 N N . LEU B 1 57 ? 6.195 -16.75 -6.457 1 95.06 57 LEU B N 1
ATOM 1673 C CA . LEU B 1 57 ? 5.922 -15.773 -5.41 1 95.06 57 LEU B CA 1
ATOM 1674 C C . LEU B 1 57 ? 5.164 -14.578 -5.969 1 95.06 57 LEU B C 1
ATOM 1676 O O . LEU B 1 57 ? 5.629 -13.922 -6.91 1 95.06 57 LEU B O 1
ATOM 1680 N N . ILE B 1 58 ? 4.031 -14.344 -5.43 1 94.94 58 ILE B N 1
ATOM 1681 C CA . ILE B 1 58 ? 3.234 -13.18 -5.789 1 94.94 58 ILE B CA 1
ATOM 1682 C C . ILE B 1 58 ? 3.221 -12.18 -4.633 1 94.94 58 ILE B C 1
ATOM 1684 O O . ILE B 1 58 ? 2.93 -12.555 -3.492 1 94.94 58 ILE B O 1
ATOM 1688 N N . CYS B 1 59 ? 3.588 -10.977 -4.949 1 96.19 59 CYS B N 1
ATOM 1689 C CA . CYS B 1 59 ? 3.51 -9.891 -3.975 1 96.19 59 CYS B CA 1
ATOM 1690 C C . CYS B 1 59 ? 2.545 -8.805 -4.438 1 96.19 59 CYS B C 1
ATOM 1692 O O . CYS B 1 59 ? 2.652 -8.312 -5.562 1 96.19 59 CYS B O 1
ATOM 1694 N N . ALA B 1 60 ? 1.574 -8.43 -3.602 1 96.62 60 ALA B N 1
ATOM 1695 C CA . ALA B 1 60 ? 0.579 -7.422 -3.953 1 96.62 60 ALA B CA 1
ATOM 1696 C C . ALA B 1 60 ? 0.562 -6.289 -2.93 1 96.62 60 ALA B C 1
ATOM 1698 O O . ALA B 1 60 ? 0.526 -6.535 -1.723 1 96.62 60 ALA B O 1
ATOM 1699 N N . ASP B 1 61 ? 0.613 -5.07 -3.432 1 97.19 61 ASP B N 1
ATOM 1700 C CA . ASP B 1 61 ? 0.449 -3.908 -2.562 1 97.19 61 ASP B CA 1
ATOM 1701 C C . ASP B 1 61 ? -1.021 -3.676 -2.227 1 97.19 61 ASP B C 1
ATOM 1703 O O . ASP B 1 61 ? -1.801 -3.254 -3.082 1 97.19 61 ASP B O 1
ATOM 1707 N N . ILE B 1 62 ? -1.347 -3.898 -0.939 1 97.75 62 ILE B N 1
ATOM 1708 C CA . ILE B 1 62 ? -2.723 -3.711 -0.491 1 97.75 62 ILE B CA 1
ATOM 1709 C C . ILE B 1 62 ? -2.734 -2.932 0.821 1 97.75 62 ILE B C 1
ATOM 1711 O O . ILE B 1 62 ? -3.203 -3.434 1.846 1 97.75 62 ILE B O 1
ATOM 1715 N N . PRO B 1 63 ? -2.283 -1.754 0.786 1 97.75 63 PRO B N 1
ATOM 1716 C CA . PRO B 1 63 ? -2.227 -0.984 2.031 1 97.75 63 PRO B CA 1
ATOM 1717 C C . PRO B 1 63 ? -3.611 -0.667 2.592 1 97.75 63 PRO B C 1
ATOM 1719 O O . PRO B 1 63 ? -4.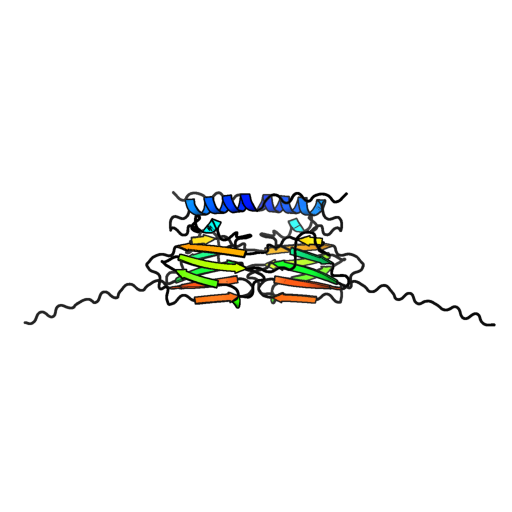539 -0.378 1.829 1 97.75 63 PRO B O 1
ATOM 1722 N N . GLY B 1 64 ? -3.766 -0.714 3.896 1 96.88 64 GLY B N 1
ATOM 1723 C CA . GLY B 1 64 ? -4.953 -0.234 4.586 1 96.88 64 GLY B CA 1
ATOM 1724 C C . GLY B 1 64 ? -6.031 -1.29 4.723 1 96.88 64 GLY B C 1
ATOM 1725 O O . GLY B 1 64 ? -7.086 -1.037 5.309 1 96.88 64 GLY B O 1
ATOM 1726 N N . VAL B 1 65 ? -5.723 -2.461 4.223 1 97.19 65 VAL B N 1
ATOM 1727 C CA . VAL B 1 65 ? -6.715 -3.529 4.305 1 97.19 65 VAL B CA 1
ATOM 1728 C C . VAL B 1 65 ? -6.273 -4.562 5.34 1 97.19 65 VAL B C 1
ATOM 1730 O O . VAL B 1 65 ? -5.121 -5.008 5.332 1 97.19 65 VAL B O 1
ATOM 1733 N N . ASP B 1 66 ? -7.156 -4.859 6.242 1 96.69 66 ASP B N 1
ATOM 1734 C CA . ASP B 1 66 ? -6.906 -5.953 7.176 1 96.69 66 ASP B CA 1
ATOM 1735 C C . ASP B 1 66 ? -6.688 -7.27 6.438 1 96.69 66 ASP B C 1
ATOM 1737 O O . ASP B 1 66 ? -7.539 -7.695 5.652 1 96.69 66 ASP B O 1
ATOM 1741 N N . PRO B 1 67 ? -5.574 -7.875 6.688 1 97 67 PRO B N 1
ATOM 1742 C CA . PRO B 1 67 ? -5.293 -9.117 5.969 1 97 67 PRO B CA 1
ATOM 1743 C C . PRO B 1 67 ? -6.418 -10.141 6.105 1 97 67 PRO B C 1
ATOM 1745 O O . PRO B 1 67 ? -6.641 -10.945 5.191 1 97 67 PRO B O 1
ATOM 1748 N N . LYS B 1 68 ? -7.141 -10.172 7.184 1 96.88 68 LYS B N 1
ATOM 1749 C CA . LYS B 1 68 ? -8.219 -11.133 7.406 1 96.88 68 LYS B CA 1
ATOM 1750 C C . LYS B 1 68 ? -9.391 -10.867 6.461 1 96.88 68 LYS B C 1
ATOM 1752 O O . LYS B 1 68 ? -10.266 -11.719 6.289 1 96.88 68 LYS B O 1
ATOM 1757 N N . LYS B 1 69 ? -9.352 -9.711 5.906 1 96.75 69 LYS B N 1
ATOM 1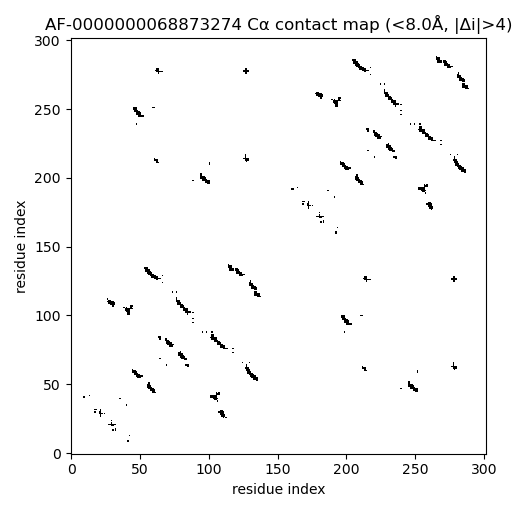758 C CA . LYS B 1 69 ? -10.445 -9.328 5.02 1 96.75 69 LYS B CA 1
ATOM 1759 C C . LYS B 1 69 ? -10.062 -9.531 3.555 1 96.75 69 LYS B C 1
ATOM 1761 O O . LYS B 1 69 ? -10.812 -9.141 2.654 1 96.75 69 LYS B O 1
ATOM 1766 N N . ILE B 1 70 ? -8.961 -10.008 3.301 1 97.38 70 ILE B N 1
ATOM 1767 C CA . ILE B 1 70 ? -8.531 -10.328 1.944 1 97.38 70 ILE B CA 1
ATOM 1768 C C . ILE B 1 70 ? -8.852 -11.789 1.628 1 97.38 70 ILE B C 1
ATOM 1770 O O . ILE B 1 70 ? -8.492 -12.688 2.391 1 97.38 70 ILE B O 1
ATOM 1774 N N . GLN B 1 71 ? -9.523 -11.977 0.556 1 97.5 71 GLN B N 1
ATOM 1775 C CA . GLN B 1 71 ? -9.859 -13.328 0.129 1 97.5 71 GLN B CA 1
ATOM 1776 C C . GLN B 1 71 ? -8.945 -13.797 -0.995 1 97.5 71 GLN B C 1
ATOM 1778 O O . GLN B 1 71 ? -8.812 -13.125 -2.0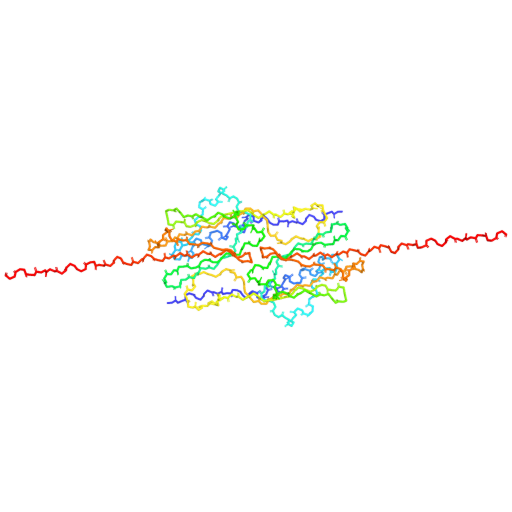2 1 97.5 71 GLN B O 1
ATOM 1783 N N . VAL B 1 72 ? -8.312 -14.906 -0.754 1 96.88 72 VAL B N 1
ATOM 1784 C CA . VAL B 1 72 ? -7.484 -15.562 -1.762 1 96.88 72 VAL B CA 1
ATOM 1785 C C . VAL B 1 72 ? -8.055 -16.938 -2.074 1 96.88 72 VAL B C 1
ATOM 1787 O O . VAL B 1 72 ? -8.258 -17.75 -1.169 1 96.88 72 VAL B O 1
ATOM 1790 N N . SER B 1 73 ? -8.336 -17.141 -3.311 1 95.44 73 SER B N 1
ATOM 1791 C CA . SER B 1 73 ? -8.906 -18.438 -3.658 1 95.44 73 SER B CA 1
ATOM 1792 C C . SER B 1 73 ? -8.312 -18.969 -4.957 1 95.44 73 SER B C 1
ATOM 1794 O O . SER B 1 73 ? -7.762 -18.203 -5.754 1 95.44 73 SER B O 1
ATOM 1796 N N . MET B 1 74 ? -8.359 -20.234 -5.023 1 91.56 74 MET B N 1
ATOM 1797 C CA . MET B 1 74 ? -7.895 -20.953 -6.215 1 91.56 74 MET B CA 1
ATOM 1798 C C . MET B 1 74 ? -8.992 -21.844 -6.777 1 91.56 74 MET B C 1
ATOM 1800 O O . MET B 1 74 ? -9.531 -22.688 -6.07 1 91.56 74 MET B O 1
ATOM 1804 N N . GLU B 1 75 ? -9.359 -21.578 -8.078 1 88.62 75 GLU B N 1
ATOM 1805 C CA . GLU B 1 75 ? -10.336 -22.391 -8.789 1 88.62 75 GLU B CA 1
ATOM 1806 C C . GLU B 1 75 ? -9.938 -22.594 -10.25 1 88.62 75 GLU B C 1
ATOM 1808 O O . GLU B 1 75 ? -9.695 -21.625 -10.961 1 88.62 75 GLU B O 1
ATOM 1813 N N . ASN B 1 76 ? -9.898 -23.859 -10.703 1 87.62 76 ASN B N 1
ATOM 1814 C CA . ASN B 1 76 ? -9.594 -24.172 -12.094 1 87.62 76 ASN B CA 1
ATOM 1815 C C . ASN B 1 76 ? -8.328 -23.469 -12.562 1 87.62 76 ASN B C 1
ATOM 1817 O O . ASN B 1 76 ? -8.328 -22.828 -13.617 1 87.62 76 ASN B O 1
ATOM 1821 N N . ASN B 1 77 ? -7.27 -23.453 -11.75 1 88.31 77 ASN B N 1
ATOM 1822 C CA . ASN B 1 77 ? -5.945 -22.906 -12.031 1 88.31 77 ASN B CA 1
ATOM 1823 C C . ASN B 1 77 ? -5.961 -21.391 -12.109 1 88.31 77 ASN B C 1
ATOM 1825 O O . ASN B 1 77 ? -5.039 -20.781 -12.648 1 88.31 77 ASN B O 1
ATOM 1829 N N . ILE B 1 78 ? -7.094 -20.844 -11.586 1 90.75 78 ILE B N 1
ATOM 1830 C CA . ILE B 1 78 ? -7.176 -19.391 -11.523 1 90.75 78 ILE B CA 1
ATOM 1831 C C . ILE B 1 78 ? -7.047 -18.922 -10.078 1 90.75 78 ILE B C 1
ATOM 1833 O O . ILE B 1 78 ? -7.879 -19.266 -9.234 1 90.75 78 ILE B O 1
ATOM 1837 N N . LEU B 1 79 ? -6.02 -18.219 -9.844 1 93.75 79 LEU B N 1
ATOM 1838 C CA . LEU B 1 79 ? -5.84 -17.594 -8.531 1 93.75 79 LEU B CA 1
ATOM 1839 C C . LEU B 1 79 ? -6.551 -16.25 -8.477 1 93.75 79 LEU B C 1
ATOM 1841 O O . LEU B 1 79 ? -6.367 -15.406 -9.352 1 93.75 79 LEU B O 1
ATOM 1845 N N . THR B 1 80 ? -7.387 -16.094 -7.453 1 93.94 80 THR B N 1
ATOM 1846 C CA . THR B 1 80 ? -8.148 -14.859 -7.305 1 93.94 80 THR B CA 1
ATOM 1847 C C . THR B 1 80 ? -7.797 -14.164 -5.992 1 93.94 80 THR B C 1
ATOM 1849 O O . THR B 1 80 ? -7.75 -14.805 -4.938 1 93.94 80 THR B O 1
ATOM 1852 N N . ILE B 1 81 ? -7.492 -12.883 -6.117 1 95.75 81 ILE B N 1
ATOM 1853 C CA . ILE B 1 81 ? -7.312 -12.023 -4.949 1 95.75 81 ILE B CA 1
ATOM 1854 C C . ILE B 1 81 ? -8.391 -10.945 -4.93 1 95.75 81 ILE B C 1
ATOM 1856 O O . ILE B 1 81 ? -8.547 -10.203 -5.898 1 95.75 81 ILE B O 1
ATOM 1860 N N . LYS B 1 82 ? -9.102 -10.93 -3.877 1 96.31 82 LYS B N 1
ATOM 1861 C CA . LYS B 1 82 ? -10.156 -9.93 -3.834 1 96.31 82 LYS B CA 1
ATOM 1862 C C . LYS B 1 82 ? -10.352 -9.391 -2.418 1 96.31 82 LYS B C 1
ATOM 1864 O O . LYS B 1 82 ? -10.039 -10.078 -1.441 1 96.31 82 LYS B O 1
ATOM 1869 N N . GLY B 1 83 ? -10.859 -8.164 -2.352 1 95.88 83 GLY B N 1
ATOM 1870 C CA . GLY B 1 83 ? -11.148 -7.488 -1.096 1 95.88 83 GLY B CA 1
ATOM 1871 C C . GLY B 1 83 ? -11.672 -6.078 -1.285 1 95.88 83 GLY B C 1
ATOM 1872 O O . GLY B 1 83 ? -12.008 -5.68 -2.4 1 95.88 83 GLY B O 1
ATOM 1873 N N . GLU B 1 84 ? -11.758 -5.41 -0.091 1 94.69 84 GLU B N 1
ATOM 1874 C CA . GLU B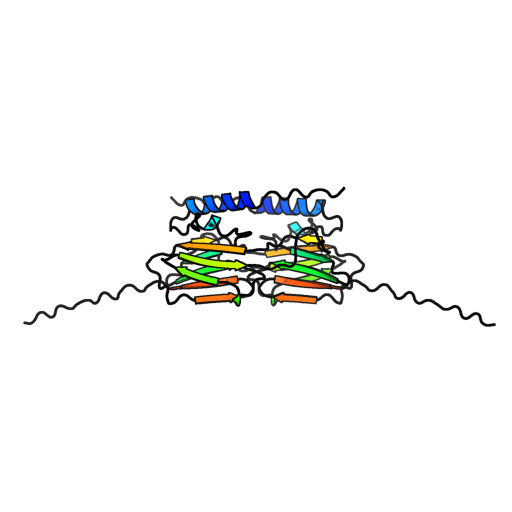 1 84 ? -12.25 -4.035 -0.127 1 94.69 84 GLU B CA 1
ATOM 1875 C C . GLU B 1 84 ? -11.477 -3.146 0.839 1 94.69 84 GLU B C 1
ATOM 1877 O O . GLU B 1 84 ? -11.25 -3.52 1.993 1 94.69 84 GLU B O 1
ATOM 1882 N N . ARG B 1 85 ? -11.016 -2.094 0.285 1 94.12 85 ARG B N 1
ATOM 1883 C CA . ARG B 1 85 ? -10.375 -1.09 1.124 1 94.12 85 ARG B CA 1
ATOM 1884 C C . ARG B 1 85 ? -11.375 -0.034 1.582 1 94.12 85 ARG B C 1
ATOM 1886 O O . ARG B 1 85 ? -11.875 0.744 0.77 1 94.12 85 ARG B O 1
ATOM 1893 N N . GLU B 1 86 ? -11.516 -0.039 2.852 1 87.44 86 GLU B N 1
ATOM 1894 C CA . GLU B 1 86 ? -12.43 0.95 3.412 1 87.44 86 GLU B CA 1
ATOM 1895 C C . GLU B 1 86 ? -11.68 2.199 3.865 1 87.44 86 GLU B C 1
ATOM 1897 O O . GLU B 1 86 ? -10.617 2.104 4.484 1 87.44 86 GLU B O 1
ATOM 1902 N N . THR B 1 87 ? -11.906 3.252 3.242 1 74.31 87 THR B N 1
ATOM 1903 C CA . THR B 1 87 ? -11.375 4.504 3.771 1 74.31 87 THR B CA 1
ATOM 1904 C C . THR B 1 87 ? -12.508 5.496 4.047 1 74.31 87 THR B C 1
ATOM 1906 O O . THR B 1 87 ? -13.586 5.395 3.457 1 74.31 87 THR B O 1
ATOM 1909 N N . GLU B 1 88 ? -12.344 6.152 5.121 1 63.22 88 GLU B N 1
ATOM 1910 C CA . GLU B 1 88 ? -13.367 7.145 5.441 1 63.22 88 GLU B CA 1
ATOM 1911 C C . GLU B 1 88 ? -13.398 8.258 4.395 1 63.22 88 GLU B C 1
ATOM 1913 O O . GLU B 1 88 ? -14.375 9.008 4.309 1 63.22 88 GLU B O 1
ATOM 1918 N N . ALA B 1 89 ? -12.234 8.312 3.688 1 60.53 89 ALA B N 1
ATOM 1919 C CA . ALA B 1 89 ? -12.156 9.445 2.771 1 60.53 89 ALA B CA 1
ATOM 1920 C C . ALA B 1 89 ? -13.219 9.359 1.684 1 60.53 89 ALA B C 1
ATOM 1922 O O . ALA B 1 89 ? -13.234 8.406 0.899 1 60.53 89 ALA B O 1
ATOM 1923 N N . LYS B 1 90 ? -14.391 9.648 2.061 1 55.41 90 LYS B N 1
ATOM 1924 C CA . LYS B 1 90 ? -15.406 9.805 1.018 1 55.41 90 LYS B CA 1
ATOM 1925 C C . LYS B 1 90 ? -15.219 11.117 0.261 1 55.41 90 LYS B C 1
ATOM 1927 O O . LYS B 1 90 ? -14.602 12.047 0.773 1 55.41 90 LYS B O 1
ATOM 1932 N N . GLU B 1 91 ? -15.625 11.156 -1.032 1 53.09 91 GLU B N 1
ATOM 1933 C CA . GLU B 1 91 ? -15.594 12.391 -1.808 1 53.09 91 GLU B CA 1
ATOM 1934 C C . GLU B 1 91 ? -15.547 13.617 -0.896 1 53.09 91 GLU B C 1
ATOM 1936 O O . GLU B 1 91 ? -15.398 13.484 0.321 1 53.09 91 GLU B O 1
ATOM 1941 N N . LYS B 1 92 ? -16.422 14.633 -1.354 1 53.06 92 LYS B N 1
ATOM 1942 C CA . LYS B 1 92 ? -16.562 16.031 -0.941 1 53.06 92 LYS B CA 1
ATOM 1943 C C . LYS B 1 92 ? -16.828 16.141 0.559 1 53.06 92 LYS B C 1
ATOM 1945 O O . LYS B 1 92 ? -17.062 17.234 1.078 1 53.06 92 LYS B O 1
ATOM 1950 N N . SER B 1 93 ? -16.859 14.93 1.165 1 55.69 93 SER B N 1
ATOM 1951 C CA . SER B 1 93 ? -17.531 15.312 2.398 1 55.69 93 SER B CA 1
ATOM 1952 C C . SER B 1 93 ? -16.578 15.984 3.373 1 55.69 93 SER B C 1
ATOM 1954 O O . SER B 1 93 ? -15.391 16.156 3.064 1 55.69 93 SER B O 1
ATOM 1956 N N . GLU B 1 94 ? -16.812 15.859 4.906 1 66.81 94 GLU B N 1
ATOM 1957 C CA . GLU B 1 94 ? -16.656 16.906 5.922 1 66.81 94 GLU B CA 1
ATOM 1958 C C . GLU B 1 94 ? -15.234 16.922 6.469 1 66.81 94 GLU B C 1
ATOM 1960 O O . GLU B 1 94 ? -14.797 15.961 7.113 1 66.81 94 GLU B O 1
ATOM 1965 N N . GLY B 1 95 ? -14.312 17.703 5.926 1 83.19 95 GLY B N 1
ATOM 1966 C CA . GLY B 1 95 ? -13.102 18.141 6.594 1 83.19 95 GLY B CA 1
ATOM 1967 C C . GLY B 1 95 ? -11.836 17.688 5.887 1 83.19 95 GLY B C 1
ATOM 1968 O O . GLY B 1 95 ? -10.727 17.953 6.355 1 83.19 95 GLY B O 1
ATOM 1969 N N . TYR B 1 96 ? -11.969 16.969 4.578 1 87.25 96 TYR B N 1
ATOM 1970 C CA . TYR B 1 96 ? -10.766 16.516 3.883 1 87.25 96 TYR B CA 1
ATOM 1971 C C . TYR B 1 96 ? -10.18 17.641 3.043 1 87.25 96 TYR B C 1
ATOM 1973 O O . TYR B 1 96 ? -10.891 18.297 2.277 1 87.25 96 TYR B O 1
ATOM 1981 N N . LEU B 1 97 ? -8.945 17.719 3.221 1 86.5 97 LEU B N 1
ATOM 1982 C CA . LEU B 1 97 ? -8.211 18.75 2.502 1 86.5 97 LEU B CA 1
ATOM 1983 C C . LEU B 1 97 ? -7.531 18.172 1.266 1 86.5 97 LEU B C 1
ATOM 1985 O O . LEU B 1 97 ? -7.254 18.891 0.307 1 86.5 97 LEU B O 1
ATOM 1989 N N . ARG B 1 98 ? -7.266 16.922 1.305 1 87.62 98 ARG B N 1
ATOM 1990 C CA . ARG B 1 98 ? -6.609 16.203 0.217 1 87.62 98 ARG B CA 1
ATOM 1991 C C . ARG B 1 98 ? -6.996 14.719 0.221 1 87.62 98 ARG B C 1
ATOM 1993 O O . ARG B 1 98 ? -7.074 14.102 1.282 1 87.62 98 ARG B O 1
ATOM 2000 N N . ILE B 1 99 ? -7.223 14.227 -1.07 1 88.62 99 ILE B N 1
ATOM 2001 C CA . ILE B 1 99 ? -7.555 12.82 -1.214 1 88.62 99 ILE B CA 1
ATOM 2002 C C . ILE B 1 99 ? -6.785 12.219 -2.391 1 88.62 99 ILE B C 1
ATOM 2004 O O . ILE B 1 99 ? -7.055 12.555 -3.549 1 88.62 99 ILE B O 1
ATOM 2008 N N . GLU B 1 100 ? -5.812 11.352 -2.055 1 89.75 100 GLU B N 1
ATOM 2009 C CA . GLU B 1 100 ? -5.047 10.695 -3.107 1 89.75 100 GLU B CA 1
ATOM 2010 C C . GLU B 1 100 ? -5.223 9.18 -3.055 1 89.75 100 GLU B C 1
ATOM 2012 O O . GLU B 1 100 ? -4.973 8.484 -4.043 1 89.75 100 GLU B O 1
ATOM 2017 N N . ARG B 1 101 ? -5.586 8.648 -1.917 1 92.5 101 ARG B N 1
ATOM 2018 C CA . ARG B 1 101 ? -5.617 7.207 -1.703 1 92.5 101 ARG B CA 1
ATOM 2019 C C . ARG B 1 101 ? -6.883 6.594 -2.287 1 92.5 101 ARG B C 1
ATOM 2021 O O . ARG B 1 101 ? -7.965 7.18 -2.193 1 92.5 101 ARG B O 1
ATOM 2028 N N . THR B 1 102 ? -6.602 5.434 -2.83 1 88.25 102 THR B N 1
ATOM 2029 C CA . THR B 1 102 ? -7.723 4.758 -3.469 1 88.25 102 THR B CA 1
ATOM 2030 C C . THR B 1 102 ? -8.57 4.023 -2.436 1 88.25 102 THR B C 1
ATOM 2032 O O . THR B 1 102 ? -8.078 3.658 -1.365 1 88.25 102 THR B O 1
ATOM 2035 N N . LYS B 1 103 ? -9.828 3.949 -2.789 1 89.25 103 LYS B N 1
ATOM 2036 C CA . LYS B 1 103 ? -10.773 3.215 -1.955 1 89.25 103 LYS B CA 1
ATOM 2037 C C . LYS B 1 103 ? -11.672 2.314 -2.801 1 89.25 103 LYS B C 1
ATOM 2039 O O . LYS B 1 103 ? -11.758 2.482 -4.02 1 89.25 103 LYS B O 1
ATOM 2044 N N . GLY B 1 104 ? -12.25 1.303 -2.082 1 92.19 104 GLY B N 1
ATOM 2045 C CA . GLY B 1 104 ? -13.219 0.458 -2.76 1 92.19 104 GLY B CA 1
ATOM 2046 C C . GLY B 1 104 ? -12.719 -0.956 -2.992 1 92.19 104 GLY B C 1
ATOM 2047 O O . GLY B 1 104 ? -11.695 -1.357 -2.436 1 92.19 104 GLY B O 1
ATOM 2048 N N . ALA B 1 105 ? -13.5 -1.591 -3.789 1 93.06 105 ALA B N 1
ATOM 2049 C CA . ALA B 1 105 ? -13.25 -3.008 -4.035 1 93.06 105 ALA B CA 1
ATOM 2050 C C . ALA B 1 105 ? -12.109 -3.199 -5.035 1 93.06 105 ALA B C 1
ATOM 2052 O O . ALA B 1 105 ? -11.891 -2.35 -5.902 1 93.06 105 ALA B O 1
ATOM 2053 N N . PHE B 1 106 ? -11.391 -4.266 -4.859 1 93.06 106 PHE B N 1
ATOM 2054 C CA . PHE B 1 106 ? -10.375 -4.66 -5.828 1 93.06 106 PHE B CA 1
ATOM 2055 C C . PHE B 1 106 ? -10.477 -6.148 -6.141 1 93.06 106 PHE B C 1
ATOM 2057 O O . PHE B 1 106 ? -10.992 -6.926 -5.336 1 93.06 106 PHE B O 1
ATOM 2064 N N . LEU B 1 107 ? -9.961 -6.508 -7.266 1 93.31 107 LEU B N 1
ATOM 2065 C CA . LEU B 1 107 ? -9.961 -7.883 -7.746 1 93.31 107 LEU B CA 1
ATOM 2066 C C . LEU B 1 107 ? -8.844 -8.109 -8.758 1 93.31 107 LEU B C 1
ATOM 2068 O O . LEU B 1 107 ? -8.711 -7.34 -9.719 1 93.31 107 LEU B O 1
ATOM 2072 N N . ARG B 1 108 ? -8.023 -9.086 -8.391 1 93.38 108 ARG B N 1
ATOM 2073 C CA . ARG B 1 108 ? -7 -9.523 -9.336 1 93.38 108 ARG B CA 1
ATOM 2074 C C . ARG B 1 108 ? -7.098 -11.023 -9.586 1 93.38 108 ARG B C 1
ATOM 2076 O O . ARG B 1 108 ? -7.309 -11.805 -8.648 1 93.38 108 ARG B O 1
ATOM 2083 N N . GLN B 1 109 ? -6.875 -11.383 -10.836 1 91.25 109 GLN B N 1
ATOM 2084 C CA . GLN B 1 109 ? -6.895 -12.805 -11.18 1 91.25 109 GLN B CA 1
ATOM 2085 C C . GLN B 1 109 ? -5.688 -13.18 -12.039 1 91.25 109 GLN B C 1
ATOM 2087 O O . GLN B 1 109 ? -5.25 -12.391 -12.883 1 91.25 109 GLN B O 1
ATOM 2092 N N . PHE B 1 110 ? -5.262 -14.469 -11.797 1 89.81 110 PHE B N 1
ATOM 2093 C CA . PHE B 1 110 ? -4.117 -14.992 -12.531 1 89.81 110 PHE B CA 1
ATOM 2094 C C . PHE B 1 110 ? -4.336 -16.453 -12.898 1 89.81 110 PHE B C 1
ATOM 2096 O O . PHE B 1 110 ? -4.77 -17.25 -12.07 1 89.81 110 PHE B O 1
ATOM 2103 N N . THR B 1 111 ? -4.016 -16.734 -14.094 1 89.88 111 THR B N 1
ATOM 2104 C CA . THR B 1 111 ? -4.031 -18.141 -14.492 1 89.88 111 THR B CA 1
ATOM 2105 C C . THR B 1 111 ? -2.691 -18.797 -14.195 1 89.88 111 THR B C 1
ATOM 2107 O O . THR B 1 111 ? -1.645 -18.312 -14.641 1 89.88 111 THR B O 1
ATOM 2110 N N . LEU B 1 112 ? -2.74 -19.875 -13.469 1 87 112 LEU B N 1
ATOM 2111 C CA . LEU 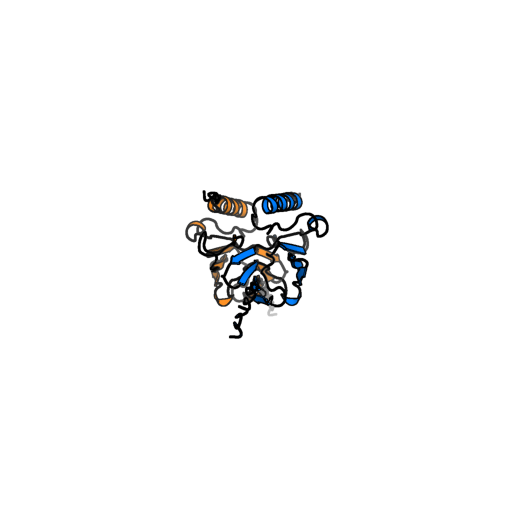B 1 112 ? -1.521 -20.578 -13.086 1 87 112 LEU B CA 1
ATOM 2112 C C . LEU B 1 112 ? -1.327 -21.828 -13.953 1 87 112 LEU B C 1
ATOM 2114 O O . LEU B 1 112 ? -2.301 -22.422 -14.406 1 87 112 LEU B O 1
ATOM 2118 N N . PRO B 1 113 ? -0.067 -22.141 -14.109 1 86.88 113 PRO B N 1
ATOM 2119 C CA . PRO B 1 113 ? 0.172 -23.391 -14.852 1 86.88 113 PRO B CA 1
ATOM 2120 C C . PRO B 1 113 ? -0.342 -24.625 -14.109 1 86.88 113 PRO B C 1
ATOM 2122 O O . PRO B 1 113 ? -0.52 -24.594 -12.891 1 86.88 113 PRO B O 1
ATOM 2125 N N . GLU B 1 114 ? -0.544 -25.703 -14.906 1 80.94 114 GLU B N 1
ATOM 2126 C CA . GLU B 1 114 ? -1.049 -26.953 -14.344 1 80.94 114 GLU B CA 1
ATOM 2127 C C . GLU B 1 114 ? -0.022 -27.594 -13.406 1 80.94 114 GLU B C 1
ATOM 2129 O O . GLU B 1 114 ? -0.371 -28.422 -12.57 1 80.94 114 GLU B O 1
ATOM 2134 N N . SER B 1 115 ? 1.105 -27.203 -13.375 1 84.75 115 SER B N 1
ATOM 2135 C CA . SER B 1 115 ? 2.203 -27.828 -12.641 1 84.75 115 SER B CA 1
ATOM 2136 C C . SER B 1 115 ? 2.312 -27.25 -11.234 1 84.75 115 SER B C 1
ATOM 2138 O O . SER B 1 115 ? 3.299 -27.484 -10.531 1 84.75 115 SER B O 1
ATOM 2140 N N . VAL B 1 116 ? 1.344 -26.578 -10.805 1 89.62 116 VAL B N 1
ATOM 2141 C CA . VAL B 1 116 ? 1.44 -26.016 -9.461 1 89.62 116 VAL B CA 1
ATOM 2142 C C . VAL B 1 116 ? 0.716 -26.938 -8.469 1 89.62 116 VAL B C 1
ATOM 2144 O O . VAL B 1 116 ? -0.184 -27.688 -8.859 1 89.62 116 VAL B O 1
ATOM 2147 N N . ASP B 1 117 ? 1.155 -26.953 -7.289 1 90.19 117 ASP B N 1
ATOM 2148 C CA . ASP B 1 117 ? 0.493 -27.641 -6.184 1 90.19 117 ASP B CA 1
ATOM 2149 C C . ASP B 1 117 ? -0.479 -26.719 -5.465 1 90.19 117 ASP B C 1
ATOM 2151 O O . ASP B 1 117 ? -0.113 -26.062 -4.484 1 90.19 117 ASP B O 1
ATOM 2155 N N . ALA B 1 118 ? -1.696 -26.719 -5.855 1 89.62 118 ALA B N 1
ATOM 2156 C CA . ALA B 1 118 ? -2.709 -25.766 -5.383 1 89.62 118 ALA B CA 1
ATOM 2157 C C . ALA B 1 118 ? -3.023 -26 -3.906 1 89.62 118 ALA B C 1
ATOM 2159 O O . ALA B 1 118 ? -3.434 -25.078 -3.203 1 89.62 118 ALA B O 1
ATOM 2160 N N . GLU B 1 119 ? -2.807 -27.156 -3.422 1 90.75 119 GLU B N 1
ATOM 2161 C CA . GLU B 1 119 ? -3.17 -27.5 -2.053 1 90.75 119 GLU B CA 1
ATOM 2162 C C . GLU B 1 1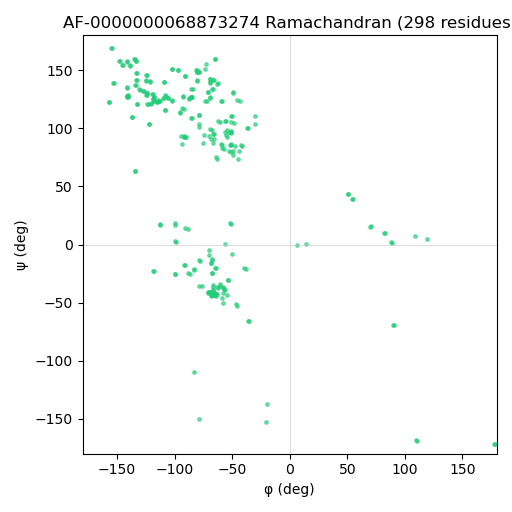19 ? -2.16 -26.953 -1.053 1 90.75 119 GLU B C 1
ATOM 2164 O O . GLU B 1 119 ? -2.438 -26.875 0.146 1 90.75 119 GLU B O 1
ATOM 2169 N N . SER B 1 120 ? -1.077 -26.547 -1.565 1 93.62 120 SER B N 1
ATOM 2170 C CA . SER B 1 120 ? -0.023 -26.125 -0.649 1 93.62 120 SER B CA 1
ATOM 2171 C C . SER B 1 120 ? 0.229 -24.625 -0.751 1 93.62 120 SER B C 1
ATOM 2173 O O . SER B 1 120 ? 1.273 -24.125 -0.318 1 93.62 120 SER B O 1
ATOM 2175 N N . ILE B 1 121 ? -0.656 -23.953 -1.297 1 95 121 ILE B N 1
ATOM 2176 C CA . ILE B 1 121 ? -0.532 -22.5 -1.433 1 95 121 ILE B CA 1
ATOM 2177 C C . ILE B 1 121 ? -0.588 -21.844 -0.054 1 95 121 ILE B C 1
ATOM 2179 O O . ILE B 1 121 ? -1.406 -22.234 0.788 1 95 121 ILE B O 1
ATOM 2183 N N . LYS B 1 122 ? 0.355 -20.922 0.149 1 97.12 122 LYS B N 1
ATOM 2184 C CA . LYS B 1 122 ? 0.399 -20.172 1.404 1 97.12 122 LYS B CA 1
ATOM 2185 C C . LYS B 1 122 ? 0.359 -18.672 1.153 1 97.12 122 LYS B C 1
ATOM 2187 O O . LYS B 1 122 ? 0.928 -18.188 0.174 1 97.12 122 LYS B O 1
ATOM 2192 N N . ALA B 1 123 ? -0.328 -17.969 2.123 1 97.38 123 ALA B N 1
ATOM 2193 C CA . ALA B 1 123 ? -0.417 -16.516 2.02 1 97.38 123 ALA B CA 1
ATOM 2194 C C . ALA B 1 123 ? -0.115 -15.852 3.359 1 97.38 123 ALA B C 1
ATOM 2196 O O . ALA B 1 123 ? -0.534 -16.344 4.41 1 97.38 123 ALA B O 1
ATOM 2197 N N . LYS B 1 124 ? 0.618 -14.828 3.281 1 97.81 124 LYS B N 1
ATOM 2198 C CA . LYS B 1 124 ? 0.898 -13.992 4.445 1 97.81 124 LYS B CA 1
ATOM 2199 C C . LYS B 1 124 ? 0.925 -12.516 4.066 1 97.81 124 LYS B C 1
ATOM 2201 O O . LYS B 1 124 ? 1.081 -12.172 2.893 1 97.81 124 LYS B O 1
ATOM 2206 N N . SER B 1 125 ? 0.692 -11.656 5.047 1 97.19 125 SER B N 1
ATOM 2207 C CA . SER B 1 125 ? 0.714 -10.219 4.801 1 97.19 125 SER B CA 1
ATOM 2208 C C . SER B 1 125 ? 1.588 -9.492 5.82 1 97.19 125 SER B C 1
ATOM 2210 O O . SER B 1 125 ? 1.545 -9.805 7.016 1 97.19 125 SER B O 1
ATOM 2212 N N . LYS B 1 126 ? 2.422 -8.617 5.285 1 96.56 126 LYS B N 1
ATOM 2213 C CA . LYS B 1 126 ? 3.279 -7.801 6.137 1 96.56 126 LYS B CA 1
ATOM 2214 C C . LYS B 1 126 ? 3.385 -6.375 5.602 1 96.56 126 LYS B C 1
ATOM 2216 O O . LYS B 1 126 ? 3.646 -6.172 4.414 1 96.56 126 LYS B O 1
ATOM 2221 N N . HIS B 1 127 ? 3.102 -5.445 6.465 1 96.88 127 HIS B N 1
ATOM 2222 C CA . HIS B 1 127 ? 3.225 -4.035 6.125 1 96.88 127 HIS B CA 1
ATOM 2223 C C . HIS B 1 127 ? 2.42 -3.695 4.875 1 96.88 127 HIS B C 1
ATOM 2225 O O . HIS B 1 127 ? 2.914 -3.004 3.98 1 96.88 127 HIS B O 1
ATOM 2231 N N . GLY B 1 128 ? 1.301 -4.281 4.793 1 97.5 128 GLY B N 1
ATOM 2232 C CA . GLY B 1 128 ? 0.378 -3.924 3.727 1 97.5 128 GLY B CA 1
ATOM 2233 C C . GLY B 1 128 ? 0.689 -4.613 2.412 1 97.5 128 GLY B C 1
ATOM 2234 O O . GLY B 1 128 ? 0.144 -4.246 1.368 1 97.5 128 GLY B O 1
ATOM 2235 N N . VAL B 1 129 ? 1.621 -5.594 2.465 1 97.81 129 VAL B N 1
ATOM 2236 C CA . VAL B 1 129 ? 1.936 -6.375 1.272 1 97.81 129 VAL B CA 1
ATOM 2237 C C . VAL B 1 129 ? 1.486 -7.824 1.469 1 97.81 129 VAL B C 1
ATOM 2239 O O . VAL B 1 129 ? 1.879 -8.477 2.439 1 97.81 129 VAL B O 1
ATOM 2242 N N . LEU B 1 130 ? 0.654 -8.289 0.553 1 98.25 130 LEU B N 1
ATOM 2243 C CA . LEU B 1 130 ? 0.257 -9.695 0.537 1 98.25 130 LEU B CA 1
ATOM 2244 C C . LEU B 1 130 ? 1.27 -10.539 -0.232 1 98.25 130 LEU B C 1
ATOM 2246 O O . LEU B 1 130 ? 1.633 -10.203 -1.361 1 98.25 130 LEU B O 1
ATOM 2250 N N . GLU B 1 131 ? 1.723 -11.547 0.413 1 97.88 131 GLU B N 1
ATOM 2251 C CA . GLU B 1 131 ? 2.635 -12.492 -0.228 1 97.88 131 GLU B CA 1
ATOM 2252 C C . GLU B 1 131 ? 1.991 -13.867 -0.375 1 97.88 131 GLU B C 1
ATOM 2254 O O . GLU B 1 131 ? 1.555 -14.461 0.611 1 97.88 131 GLU B O 1
ATOM 2259 N N . ILE B 1 132 ? 1.96 -14.344 -1.582 1 97.88 132 ILE B N 1
ATOM 2260 C CA . ILE B 1 132 ? 1.407 -15.664 -1.854 1 97.88 132 ILE B CA 1
ATOM 2261 C C . ILE B 1 132 ? 2.488 -16.562 -2.447 1 97.88 132 ILE B C 1
ATOM 2263 O O . ILE B 1 132 ? 3.094 -16.234 -3.467 1 97.88 132 ILE B O 1
ATOM 2267 N N . THR B 1 133 ? 2.691 -17.688 -1.819 1 97.5 133 THR B N 1
ATOM 2268 C CA . THR B 1 133 ? 3.641 -18.688 -2.293 1 97.5 133 THR B CA 1
ATOM 2269 C C . THR B 1 133 ? 2.912 -19.875 -2.912 1 97.5 133 THR B C 1
ATOM 2271 O O . THR B 1 133 ? 2.055 -20.484 -2.271 1 97.5 133 THR B O 1
ATOM 2274 N N . ILE B 1 134 ? 3.299 -20.172 -4.129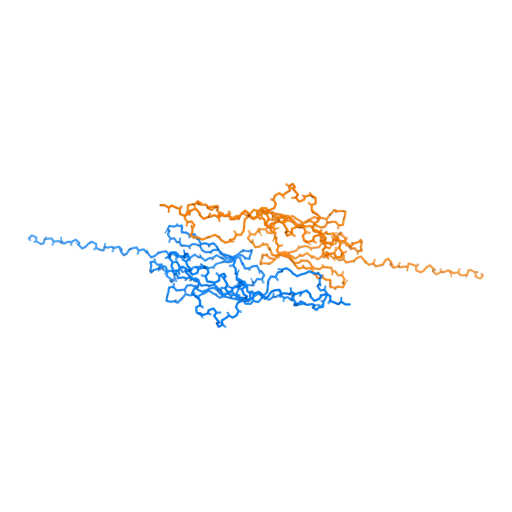 1 96.38 134 ILE B N 1
ATOM 2275 C CA . ILE B 1 134 ? 2.652 -21.25 -4.879 1 96.38 134 ILE B CA 1
ATOM 2276 C C . ILE B 1 134 ? 3.691 -22.297 -5.289 1 96.38 134 ILE B C 1
ATOM 2278 O O . ILE B 1 134 ? 4.391 -22.125 -6.289 1 96.38 134 ILE B O 1
ATOM 2282 N N . PRO B 1 135 ? 3.695 -23.391 -4.59 1 96.19 135 PRO B N 1
ATOM 2283 C CA . PRO B 1 135 ? 4.668 -24.438 -4.926 1 96.19 135 PRO B CA 1
ATOM 2284 C C . PRO B 1 135 ? 4.367 -25.109 -6.262 1 96.19 135 PRO B C 1
ATOM 2286 O O . PRO B 1 135 ? 3.199 -25.297 -6.613 1 96.19 135 PRO B O 1
ATOM 2289 N N . LYS B 1 136 ? 5.418 -25.422 -6.98 1 92.81 136 LYS B N 1
ATOM 2290 C CA . LYS B 1 136 ? 5.27 -26.203 -8.203 1 92.81 136 LYS B CA 1
ATOM 2291 C C . LYS B 1 136 ? 5.145 -27.688 -7.887 1 92.81 136 LYS B C 1
ATOM 2293 O O . LYS B 1 136 ? 5.711 -28.172 -6.902 1 92.81 136 LYS B O 1
ATOM 2298 N N . ALA B 1 137 ? 4.387 -28.344 -8.758 1 87.38 137 ALA B N 1
ATOM 2299 C CA . ALA B 1 137 ? 4.211 -29.766 -8.547 1 87.38 137 ALA B CA 1
ATOM 2300 C C . ALA B 1 137 ? 5.496 -30.531 -8.844 1 87.38 137 ALA B C 1
ATOM 2302 O O . ALA B 1 137 ? 6.246 -30.172 -9.758 1 87.38 137 ALA B O 1
ATOM 2303 N N . GLN B 1 138 ? 5.867 -31.406 -7.918 1 77.06 138 GLN B N 1
ATOM 2304 C CA . GLN B 1 138 ? 7.02 -32.281 -8.156 1 77.06 138 GLN B CA 1
ATOM 2305 C C . GLN B 1 138 ? 6.715 -33.312 -9.242 1 77.06 138 GLN B C 1
ATOM 2307 O O . GLN B 1 138 ? 5.609 -33.844 -9.305 1 77.06 138 GLN B O 1
ATOM 2312 N N . PRO B 1 139 ? 7.605 -33.344 -10.242 1 70.69 139 PRO B N 1
ATOM 2313 C CA . PRO B 1 139 ? 7.395 -34.406 -11.242 1 70.69 139 PRO B CA 1
ATOM 2314 C C . PRO B 1 139 ? 7.199 -35.781 -10.617 1 70.69 139 PRO B C 1
ATOM 2316 O O . PRO B 1 139 ? 7.77 -36.062 -9.562 1 70.69 139 PRO B O 1
ATOM 2319 N N . PRO B 1 140 ? 6.121 -36.375 -11.125 1 62.84 140 PRO B N 1
ATOM 2320 C CA . PRO B 1 140 ? 5.934 -37.719 -10.594 1 62.84 140 PRO B CA 1
ATOM 2321 C C . PRO B 1 140 ? 7.199 -38.562 -10.695 1 62.84 140 PRO B C 1
ATOM 2323 O O . PRO B 1 140 ? 7.988 -38.406 -11.625 1 62.84 140 PRO B O 1
ATOM 2326 N N . ARG B 1 141 ? 7.781 -38.844 -9.516 1 58.56 141 ARG B N 1
ATOM 2327 C CA . ARG B 1 141 ? 8.883 -39.781 -9.523 1 58.56 141 ARG B CA 1
ATOM 2328 C C . ARG B 1 141 ? 8.586 -40.969 -10.445 1 58.56 141 ARG B C 1
ATOM 2330 O O . ARG B 1 141 ? 7.543 -41.625 -10.312 1 58.56 141 ARG B O 1
ATOM 2337 N N . THR B 1 142 ? 8.852 -40.844 -11.664 1 60 142 THR B N 1
ATOM 2338 C CA . THR B 1 142 ? 8.742 -42 -12.547 1 60 142 THR B CA 1
ATOM 2339 C C . THR B 1 142 ? 9.188 -43.281 -11.828 1 60 142 THR B C 1
ATOM 2341 O O . THR B 1 142 ? 10.266 -43.312 -11.234 1 60 142 THR B O 1
ATOM 2344 N N . LYS B 1 143 ? 8.219 -43.938 -11.422 1 59.28 143 LYS B N 1
ATOM 2345 C CA . LYS B 1 143 ? 8.516 -45.25 -10.852 1 59.28 143 LYS B CA 1
ATOM 2346 C C . LYS B 1 143 ? 9.227 -46.156 -11.867 1 59.28 143 LYS B C 1
ATOM 2348 O O . LYS B 1 143 ? 8.703 -46.406 -12.953 1 59.28 143 LYS B O 1
ATOM 2353 N N . LYS B 1 144 ? 10.469 -46.031 -11.922 1 62.78 144 LYS B N 1
ATOM 2354 C CA . LYS B 1 144 ? 11.188 -47.031 -12.742 1 62.78 144 LYS B CA 1
ATOM 2355 C C . LYS B 1 144 ? 10.789 -48.438 -12.375 1 62.78 144 LYS B C 1
ATOM 2357 O O . LYS B 1 144 ? 10.898 -48.844 -11.219 1 62.78 144 LYS B O 1
ATOM 2362 N N . ILE B 1 145 ? 9.906 -48.969 -13.102 1 64.44 145 ILE B N 1
ATOM 2363 C CA . ILE B 1 145 ? 9.562 -50.375 -12.914 1 64.44 145 ILE B CA 1
ATOM 2364 C C . ILE B 1 145 ? 10.734 -51.25 -13.336 1 64.44 145 ILE B C 1
ATOM 2366 O O . ILE B 1 145 ? 11.148 -51.219 -14.492 1 64.44 145 ILE B O 1
ATOM 2370 N N . GLU B 1 146 ? 11.523 -51.5 -12.359 1 63.72 146 GLU B N 1
ATOM 2371 C CA . GLU B 1 146 ? 12.57 -52.469 -12.664 1 63.72 146 GLU B CA 1
ATOM 2372 C C . GLU B 1 146 ? 11.984 -53.844 -13.07 1 63.72 146 GLU B C 1
ATOM 2374 O O . GLU B 1 146 ? 11.109 -54.375 -12.383 1 63.72 146 GLU B O 1
ATOM 2379 N N . ILE B 1 147 ? 12.062 -54.094 -14.289 1 67.06 147 ILE B N 1
ATOM 2380 C CA . ILE B 1 147 ? 11.625 -55.406 -14.781 1 67.06 147 ILE B CA 1
ATOM 2381 C C . ILE B 1 147 ? 12.57 -56.469 -14.273 1 67.06 147 ILE B C 1
ATOM 2383 O O . ILE B 1 147 ? 13.781 -56.406 -14.492 1 67.06 147 ILE B O 1
ATOM 2387 N N . GLU B 1 148 ? 12.227 -57.188 -13.18 1 63.56 148 GLU B N 1
ATOM 2388 C CA . GLU B 1 148 ? 12.984 -58.344 -12.758 1 63.56 148 GLU B CA 1
ATOM 2389 C C . GLU B 1 148 ? 12.883 -59.469 -13.789 1 63.56 148 GLU B C 1
ATOM 2391 O O . GLU B 1 148 ? 11.781 -59.844 -14.211 1 63.56 148 GLU B O 1
ATOM 2396 N N . GLU B 1 149 ? 13.773 -59.594 -14.656 1 63.59 149 GLU B N 1
ATOM 2397 C CA . GLU B 1 149 ? 13.82 -60.781 -15.508 1 63.59 149 GLU B CA 1
ATOM 2398 C C . GLU B 1 149 ? 13.859 -62.062 -14.68 1 63.59 149 GLU B C 1
ATOM 2400 O O . GLU B 1 149 ? 14.641 -62.156 -13.734 1 63.59 149 GLU B O 1
ATOM 2405 N N . GLN B 1 150 ? 12.734 -62.75 -14.336 1 61 150 GLN B N 1
ATOM 2406 C CA . GLN B 1 150 ? 12.797 -64.062 -13.773 1 61 150 GLN B CA 1
ATOM 2407 C C . GLN B 1 150 ? 13.648 -65 -14.648 1 61 150 GLN B C 1
ATOM 2409 O O . GLN B 1 150 ? 13.391 -65.125 -15.844 1 61 150 GLN B O 1
ATOM 2414 N N . GLU B 1 151 ? 14.945 -65.188 -14.305 1 52.94 151 GLU B N 1
ATOM 2415 C CA . GLU B 1 151 ? 15.672 -66.312 -14.891 1 52.94 151 GLU B CA 1
ATOM 2416 C C . GLU B 1 151 ? 14.953 -67.625 -14.625 1 52.94 151 GLU B C 1
ATOM 2418 O O . GLU B 1 151 ? 14.352 -67.812 -13.562 1 52.94 151 GLU B O 1
#

Secondary structure (DSSP, 8-state):
---------HHHHHHHHHHHHHHH-SSS----STTTTTS--SB---EEEEE-SSEEEEEEE-TT--GGG-EEEEETTEEEEEEEE--S--SS-SSEEEE-S--EEEEEEEEPPTTB-GGG-EEEEETTEEEEEEEBPPP------------/---------HHHHHHHHHHHHHHH-SSS----SGGGTTS--SB---EEEEE-SSEEEEEEE-TT--GGG-EEEEETTEEEEEEEE--S--SS-TTEEEE-S--EEEEEEEEPPTTB-GGG-EEEEETTEEEEEEEBPPP------------

Nearest PDB structures (foldseek):
  5j7n-assembly1_A  TM=9.422E-01  e=4.002E-12  Xylella fastidiosa 9a5c
  3guf-assembly1_B  TM=9.161E-01  e=1.594E-11  Xanthomonas citri
  3w1z-assembly1_D  TM=8.284E-01  e=3.374E-09  Schizosaccharomyces pombe 972h-
  6ewn-assembly2_B  TM=8.253E-01  e=4.016E-07  Thermostichus vulcanus
  1shs-assembly1_A  TM=7.405E-01  e=1.069E-06  Methanocaldococcus jannaschii

Foldseek 3Di:
DPPPPPPDPLVVVVVVVLVVQCPPDPQSQRQDPPCCVVDVAQDEWDWDWDDPPFKIKIKTQAPQDDPVQWDWDDDPQKIKIKGWHDDPPDPPDDDDPDDDDTGTIYMGMGHHDPQWDRVPWDWDDDNRMIMIIIGGHDPDPPPPPPDPPPD/DPPPPPPDPLVVVVLVVLVVQCPPDPASQRQDPPVCVVFPAQDEWDWDWDDPPFKIKIKTQAPQDDPVQWDWDDDPQKIKIKGWHDDPPDPPDDDDPDDDDTGTIYMGMGHHDPQWDRVPWDWDDDNRMIMIIIGGHDPDPPPPPDDPPPD

Sequence (302 aa):
MAKAVQKYPHSMLSHLQQDINRLFEPFGWATGGELWDAFSSEWSPHIDIKDEGQNYLICADIPGVDPKKIQVSMENNILTIKGERETEAKEKSEGYLRIERTKGAFLRQFTLPESVDAESIKAKSKHGVLEITIPKAQPPRTKKIEIEEQEMAKAVQKYPHSMLSHLQQDINRLFEPFGWATGGELWDAFSSEWSPHIDIKDEGQNYLICADIPGVDPKKIQVSMENNILTIKGERETEAKEKSEGYLRIERTKGAFLRQFTLPESVDAESIKAKSKHGVLEITIPKAQPPRTKKIEIEEQE

Radius of gyration: 25.13 Å; Cα contacts (8 Å, |Δi|>4): 537; chains: 2; bounding box: 38×118×75 Å

Solvent-accessible surface area (backbone atoms only — not comparable to full-atom values): 17430 Å² total; per-residue (Å²): 132,80,78,75,75,79,73,70,69,63,61,59,59,54,51,51,53,48,55,56,44,44,70,66,36,83,65,57,44,18,41,68,62,75,67,46,68,77,51,72,54,64,45,68,65,36,40,30,31,31,50,68,82,58,28,35,40,37,40,32,47,43,47,54,32,59,66,90,59,49,47,75,47,79,54,96,50,30,41,36,41,36,38,60,32,75,57,86,80,54,76,88,58,97,42,64,78,40,82,54,59,85,51,40,33,31,63,47,44,33,45,50,67,87,54,44,33,78,88,62,51,44,75,50,68,51,39,12,24,38,38,37,40,38,33,45,48,73,73,75,75,72,74,74,73,75,78,75,77,81,128,133,80,77,75,77,77,74,73,70,63,61,61,60,54,52,50,55,48,56,56,47,44,72,68,39,83,64,56,45,19,42,67,60,74,72,46,67,76,53,71,54,64,46,69,66,36,40,30,32,31,51,67,82,60,27,36,41,36,40,31,47,44,47,53,34,60,69,90,60,50,47,76,46,78,55,96,51,29,39,36,42,35,39,59,32,78,57,84,79,54,74,92,53,97,43,58,77,40,84,55,59,85,50,43,33,31,63,47,42,32,45,50,68,87,54,45,32,77,88,62,52,44,76,49,69,52,39,12,23,40,37,38,38,38,34,44,48,75,73,74,76,73,74,76,75,75,78,75,76,82,126